Protein AF-E9HXV9-F1 (afdb_monomer_lite)

Foldseek 3Di:
DDPDPCCQQWFDLPCVLVLLLVLVCLQPVCCSPPPQCVVLPPPDDPVSLLSNLVSSLVVLVVCCVVPVVQQPQPDDRDSVCNVGVHDDSNSSNSVSSNSSSVVNRPDPDDDPDDDDDPPPPVVVVVVVVVVVVVVVVVVVVVVVVVVVVVVVVVVVVVVVVVVVVVVVVVVVVVVVVVLVVQLVVLVPDPDDPVVSVVSNPVVDPVVVVVVVVVVVVD

Structure (mmCIF, N/CA/C/O backbone):
data_AF-E9HXV9-F1
#
_entry.id   AF-E9HXV9-F1
#
loop_
_atom_site.group_PDB
_atom_site.id
_atom_site.type_symbol
_atom_site.label_atom_id
_atom_site.label_alt_id
_atom_site.label_comp_id
_atom_site.label_asym_id
_atom_site.label_entity_id
_atom_site.label_seq_id
_atom_site.pdbx_PDB_ins_code
_atom_site.Cartn_x
_atom_site.Cartn_y
_atom_site.Cartn_z
_atom_site.occupancy
_atom_site.B_iso_or_equiv
_atom_site.auth_seq_id
_atom_site.auth_comp_id
_atom_si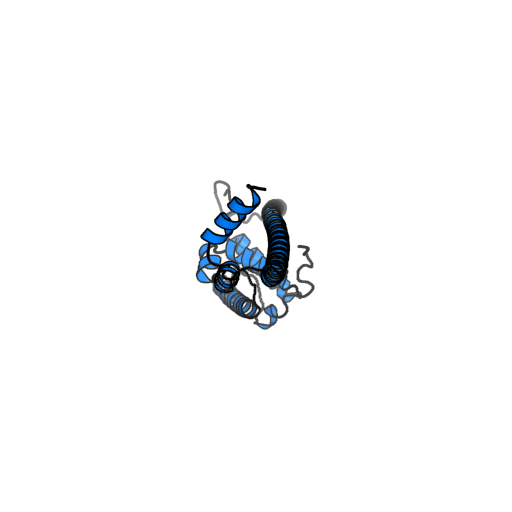te.auth_asym_id
_atom_site.auth_atom_id
_atom_site.pdbx_PDB_model_num
ATOM 1 N N . MET A 1 1 ? 6.952 -12.355 5.576 1.00 61.19 1 MET A N 1
ATOM 2 C CA . MET A 1 1 ? 7.186 -12.332 4.113 1.00 61.19 1 MET A CA 1
ATOM 3 C C . MET A 1 1 ? 8.684 -12.453 3.888 1.00 61.19 1 MET A C 1
ATOM 5 O O . MET A 1 1 ? 9.410 -11.719 4.545 1.00 61.19 1 MET A O 1
ATOM 9 N N . LYS A 1 2 ? 9.148 -13.395 3.061 1.00 74.00 2 LYS A N 1
ATOM 10 C CA . LYS A 1 2 ? 10.576 -13.568 2.743 1.00 74.00 2 LYS A CA 1
ATOM 11 C C . LYS A 1 2 ? 10.851 -12.955 1.369 1.00 74.00 2 LYS A C 1
ATOM 13 O O . LYS A 1 2 ? 10.053 -13.169 0.466 1.00 74.00 2 LYS A O 1
ATOM 18 N N . PHE A 1 3 ? 11.922 -12.171 1.239 1.00 76.31 3 PHE A N 1
ATOM 19 C CA . PHE A 1 3 ? 12.360 -11.579 -0.030 1.00 76.31 3 PHE A CA 1
ATOM 20 C C . PHE A 1 3 ? 13.472 -12.438 -0.622 1.00 76.31 3 PHE A C 1
ATOM 22 O O . PHE A 1 3 ? 14.653 -12.203 -0.374 1.00 76.31 3 PHE A O 1
ATOM 29 N N . ASP A 1 4 ? 13.082 -13.466 -1.361 1.00 79.38 4 ASP A N 1
ATOM 30 C CA . ASP A 1 4 ? 13.990 -14.359 -2.069 1.00 79.38 4 ASP A CA 1
ATOM 31 C C . ASP A 1 4 ? 13.657 -14.387 -3.569 1.00 79.38 4 ASP A C 1
ATOM 33 O O . ASP A 1 4 ? 12.762 -13.688 -4.048 1.00 79.38 4 ASP A O 1
ATOM 37 N N . LYS A 1 5 ? 14.414 -15.176 -4.334 1.00 77.19 5 LYS A N 1
ATOM 38 C CA . LYS A 1 5 ? 14.224 -15.335 -5.784 1.00 77.19 5 LYS A CA 1
ATOM 39 C C . LYS A 1 5 ? 12.844 -15.889 -6.165 1.00 77.19 5 LYS A C 1
ATOM 41 O O . LYS A 1 5 ? 12.440 -15.754 -7.313 1.00 77.19 5 LYS A O 1
ATOM 46 N N . ASP A 1 6 ? 12.127 -16.486 -5.216 1.00 83.81 6 ASP A N 1
ATOM 47 C CA . ASP A 1 6 ? 10.826 -17.111 -5.423 1.00 83.81 6 ASP A CA 1
ATOM 48 C C . ASP A 1 6 ? 9.668 -16.197 -4.959 1.00 83.81 6 ASP A C 1
ATOM 50 O O . ASP A 1 6 ? 8.513 -16.628 -4.944 1.00 83.81 6 ASP A O 1
ATOM 54 N N . LEU A 1 7 ? 9.943 -14.917 -4.647 1.00 86.19 7 LEU A N 1
ATOM 55 C CA . LEU A 1 7 ? 8.981 -13.940 -4.105 1.00 86.19 7 LEU A CA 1
ATOM 56 C C . LEU A 1 7 ? 7.662 -13.850 -4.891 1.00 86.19 7 LEU A C 1
ATOM 58 O O . LEU A 1 7 ? 6.602 -13.670 -4.287 1.00 86.19 7 LEU A O 1
ATOM 62 N N . PHE A 1 8 ? 7.743 -13.975 -6.219 1.00 92.12 8 PHE A N 1
ATOM 63 C CA . PHE A 1 8 ? 6.608 -13.940 -7.146 1.00 92.12 8 PHE A CA 1
ATOM 64 C C . PHE A 1 8 ? 6.383 -15.271 -7.874 1.00 92.12 8 PHE A C 1
ATOM 66 O O . PHE A 1 8 ? 5.616 -15.318 -8.831 1.00 92.12 8 PHE A O 1
ATOM 73 N N . LYS A 1 9 ? 7.005 -16.373 -7.433 1.00 88.31 9 LYS A N 1
ATOM 74 C CA . LYS A 1 9 ? 6.737 -17.710 -7.994 1.00 88.31 9 LYS A CA 1
ATOM 75 C C . LYS A 1 9 ? 5.276 -18.119 -7.793 1.00 88.31 9 LYS A C 1
ATOM 77 O O . LYS A 1 9 ? 4.681 -18.756 -8.656 1.00 88.31 9 LYS A O 1
ATOM 82 N N . VAL A 1 10 ? 4.700 -17.705 -6.667 1.00 88.44 10 VAL A N 1
ATOM 83 C CA . VAL A 1 10 ? 3.270 -17.789 -6.357 1.00 88.44 10 VAL A CA 1
ATOM 84 C C . VAL A 1 10 ? 2.681 -16.380 -6.226 1.00 88.44 10 VAL A C 1
ATOM 86 O O . VAL A 1 10 ? 3.427 -15.449 -5.908 1.00 88.44 10 VAL A O 1
ATOM 89 N N . PRO A 1 11 ? 1.367 -16.194 -6.450 1.00 91.69 11 PRO A N 1
ATOM 90 C CA . PRO A 1 11 ? 0.724 -14.895 -6.291 1.00 91.69 11 PRO A CA 1
ATOM 91 C C . PRO A 1 11 ? 0.952 -14.297 -4.900 1.00 91.69 11 PRO A C 1
ATOM 93 O O . PRO A 1 11 ? 0.616 -14.907 -3.885 1.00 91.69 11 PRO A O 1
ATOM 96 N N . ASN A 1 12 ? 1.512 -13.088 -4.853 1.00 92.88 12 ASN A N 1
ATOM 97 C CA . ASN A 1 12 ? 1.875 -12.421 -3.607 1.00 92.88 12 ASN A CA 1
ATOM 98 C C . ASN A 1 12 ? 1.474 -10.942 -3.627 1.00 92.88 12 ASN A C 1
ATOM 100 O O . ASN A 1 12 ? 2.271 -10.045 -3.915 1.00 92.88 12 ASN A O 1
ATOM 104 N N . GLN A 1 13 ? 0.209 -10.691 -3.280 1.00 92.19 13 GLN A N 1
ATOM 105 C CA . GLN A 1 13 ? -0.394 -9.356 -3.308 1.00 92.19 13 GLN A CA 1
ATOM 106 C C . GLN A 1 13 ? 0.336 -8.363 -2.402 1.00 92.19 13 GLN A C 1
ATOM 108 O O . GLN A 1 13 ? 0.574 -7.216 -2.782 1.00 92.19 13 GLN A O 1
ATOM 113 N N . ARG A 1 14 ? 0.730 -8.808 -1.203 1.00 90.50 14 ARG A N 1
ATOM 114 C CA . ARG A 1 14 ? 1.385 -7.941 -0.223 1.00 90.50 14 ARG A CA 1
ATOM 115 C C . ARG A 1 14 ? 2.781 -7.531 -0.681 1.00 90.50 14 ARG A C 1
ATOM 117 O O . ARG A 1 14 ? 3.132 -6.359 -0.552 1.00 90.50 14 ARG A O 1
ATOM 124 N N . ALA A 1 15 ? 3.554 -8.469 -1.234 1.00 90.94 15 ALA A N 1
ATOM 125 C CA . ALA A 1 15 ? 4.863 -8.163 -1.802 1.00 90.94 15 ALA A CA 1
ATOM 126 C C . ALA A 1 15 ? 4.743 -7.190 -2.969 1.00 90.94 15 ALA A C 1
ATOM 128 O O . ALA A 1 15 ? 5.451 -6.190 -2.991 1.00 90.94 15 ALA A O 1
ATOM 129 N N . PHE A 1 16 ? 3.810 -7.441 -3.889 1.00 94.12 16 PHE A N 1
ATOM 130 C CA . PHE A 1 16 ? 3.546 -6.549 -5.013 1.00 94.12 16 PHE A CA 1
ATOM 131 C C . PHE A 1 16 ? 3.294 -5.109 -4.552 1.00 94.12 16 PHE A C 1
ATOM 133 O O . PHE A 1 16 ? 4.003 -4.201 -4.982 1.00 94.12 16 PHE A O 1
ATOM 140 N N . GLN A 1 17 ? 2.343 -4.903 -3.637 1.00 94.31 17 GLN A N 1
ATOM 141 C CA . GLN A 1 17 ? 1.985 -3.570 -3.144 1.00 94.31 17 GLN A CA 1
ATOM 142 C C . GLN A 1 17 ? 3.187 -2.837 -2.537 1.00 94.31 17 GLN A C 1
ATOM 144 O O . GLN A 1 17 ? 3.445 -1.681 -2.867 1.00 94.31 17 GLN A O 1
ATOM 149 N N . LEU A 1 18 ? 3.937 -3.516 -1.663 1.00 93.31 18 LEU A N 1
ATOM 150 C CA . LEU A 1 18 ? 5.082 -2.929 -0.967 1.00 93.31 18 LEU A CA 1
ATOM 151 C C . LEU A 1 18 ? 6.237 -2.615 -1.920 1.00 93.31 18 LEU A C 1
ATOM 153 O O . LEU A 1 18 ? 6.793 -1.518 -1.863 1.00 93.31 18 LEU A O 1
ATOM 157 N N . VAL A 1 19 ? 6.595 -3.567 -2.786 1.00 93.31 19 VAL A N 1
ATOM 158 C CA . VAL A 1 19 ? 7.734 -3.438 -3.702 1.00 93.31 19 VAL A CA 1
ATOM 159 C C . VAL A 1 19 ? 7.456 -2.359 -4.740 1.00 93.31 19 VAL A C 1
ATOM 161 O O . VAL A 1 19 ? 8.301 -1.495 -4.946 1.00 93.31 19 VAL A O 1
ATOM 164 N N . VAL A 1 20 ? 6.271 -2.349 -5.352 1.00 94.81 20 VAL A N 1
ATOM 165 C CA . VAL A 1 20 ? 5.936 -1.353 -6.376 1.00 94.81 20 VAL A CA 1
ATOM 166 C C . VAL A 1 20 ? 5.881 0.056 -5.797 1.00 94.81 20 VAL A C 1
ATOM 168 O O . VAL A 1 20 ? 6.499 0.960 -6.355 1.00 94.81 20 VAL A O 1
ATOM 171 N N . HIS A 1 21 ? 5.210 0.250 -4.657 1.00 94.88 21 HIS A N 1
ATOM 172 C CA . HIS A 1 21 ? 5.184 1.557 -4.000 1.00 94.88 21 HIS A CA 1
ATOM 173 C C . HIS A 1 21 ? 6.604 2.032 -3.648 1.00 94.88 21 HIS A C 1
ATOM 175 O O . HIS A 1 21 ? 6.947 3.198 -3.852 1.00 94.88 21 HIS A O 1
ATOM 181 N N . PHE A 1 22 ? 7.453 1.134 -3.136 1.00 93.62 22 PHE A N 1
ATOM 182 C CA . PHE A 1 22 ? 8.849 1.449 -2.839 1.00 93.62 22 PHE A CA 1
ATOM 183 C C . PHE A 1 22 ? 9.624 1.875 -4.092 1.00 93.62 22 PHE A C 1
ATOM 185 O O . PHE A 1 22 ? 10.247 2.936 -4.076 1.00 93.62 22 PHE A O 1
ATOM 192 N N . LEU A 1 23 ? 9.560 1.086 -5.167 1.00 93.44 23 LEU A N 1
ATOM 193 C CA . LEU A 1 23 ? 10.284 1.350 -6.412 1.00 93.44 23 LEU A CA 1
ATOM 194 C C . LEU A 1 23 ? 9.864 2.685 -7.032 1.00 93.44 23 LEU A C 1
ATOM 196 O O . LEU A 1 23 ? 10.720 3.507 -7.342 1.00 93.44 23 LEU A O 1
ATOM 200 N N . PHE A 1 24 ? 8.564 2.963 -7.110 1.00 94.31 24 PHE A N 1
ATOM 201 C CA . PHE A 1 24 ? 8.078 4.241 -7.624 1.00 94.31 24 PHE A CA 1
ATOM 202 C C . PHE A 1 24 ? 8.438 5.435 -6.741 1.00 94.31 24 PHE A C 1
ATOM 204 O O . PHE A 1 24 ? 8.742 6.507 -7.253 1.00 94.31 24 PHE A O 1
ATOM 211 N N . THR A 1 25 ? 8.492 5.253 -5.421 1.00 91.88 25 THR A N 1
ATOM 212 C CA . THR A 1 25 ? 8.972 6.305 -4.511 1.00 91.88 25 THR A CA 1
ATOM 213 C C . THR A 1 25 ? 10.457 6.611 -4.713 1.00 91.88 25 THR A C 1
ATOM 215 O O . THR A 1 25 ? 10.883 7.738 -4.475 1.00 91.88 25 THR A O 1
ATOM 218 N N . LYS A 1 26 ? 11.258 5.626 -5.135 1.00 90.00 26 LYS A N 1
ATOM 219 C CA . LYS A 1 26 ? 12.669 5.840 -5.480 1.00 90.00 26 LYS A CA 1
ATOM 220 C C . LYS A 1 26 ? 12.847 6.421 -6.886 1.00 90.00 26 LYS A C 1
ATOM 222 O O . LYS A 1 26 ? 13.815 7.141 -7.091 1.00 90.00 26 LYS A O 1
ATOM 227 N N . LEU A 1 27 ? 11.928 6.134 -7.810 1.00 90.00 27 LEU A N 1
ATOM 228 C CA . LEU A 1 27 ? 11.923 6.706 -9.159 1.00 90.00 27 LEU A CA 1
ATOM 229 C C . LEU A 1 27 ? 11.569 8.198 -9.140 1.00 90.00 27 LEU A C 1
ATOM 231 O O . LEU A 1 27 ? 12.296 9.010 -9.695 1.00 90.00 27 LEU A O 1
ATOM 235 N N . ASP A 1 28 ? 10.468 8.548 -8.475 1.00 90.44 28 ASP A N 1
ATOM 236 C CA . ASP A 1 28 ? 9.995 9.924 -8.329 1.00 90.44 28 ASP A CA 1
ATOM 237 C C . ASP A 1 28 ? 9.201 10.053 -7.019 1.00 90.44 28 ASP A C 1
ATOM 239 O O . ASP A 1 28 ? 8.001 9.776 -6.938 1.00 90.44 28 ASP A O 1
ATOM 243 N N . GLY A 1 29 ? 9.908 10.421 -5.949 1.00 88.81 29 GLY A N 1
ATOM 244 C CA . GLY A 1 29 ? 9.356 10.508 -4.597 1.00 88.81 29 GLY A CA 1
ATOM 245 C C . GLY A 1 29 ? 8.181 11.485 -4.453 1.00 88.81 29 GLY A C 1
ATOM 246 O O . GLY A 1 29 ? 7.170 11.087 -3.863 1.00 88.81 29 GLY A O 1
ATOM 247 N N . PRO A 1 30 ? 8.288 12.737 -4.944 1.00 90.44 30 PRO A N 1
ATOM 248 C CA . PRO A 1 30 ? 7.182 13.695 -4.952 1.00 90.44 30 PRO A CA 1
ATOM 249 C C . PRO A 1 30 ? 5.974 13.190 -5.745 1.00 90.44 30 PRO A C 1
ATOM 251 O O . PRO A 1 30 ? 4.872 13.110 -5.205 1.00 90.44 30 PRO A O 1
ATOM 254 N N . ARG A 1 31 ? 6.166 12.740 -6.992 1.00 92.06 31 ARG A N 1
ATOM 255 C CA . ARG A 1 31 ? 5.052 12.255 -7.821 1.00 92.06 31 ARG A CA 1
ATOM 256 C C . ARG A 1 31 ? 4.383 11.022 -7.220 1.00 92.06 31 ARG A C 1
ATOM 258 O O . ARG A 1 31 ? 3.155 10.935 -7.203 1.00 92.06 31 ARG A O 1
ATOM 265 N N . SER A 1 32 ? 5.176 10.088 -6.697 1.00 92.50 32 SER A N 1
ATOM 266 C CA . SER A 1 32 ? 4.691 8.870 -6.044 1.00 92.50 32 SER A CA 1
ATOM 267 C C . SER A 1 32 ? 3.781 9.195 -4.859 1.00 92.50 32 SER A C 1
ATOM 269 O O . SER A 1 32 ? 2.648 8.715 -4.809 1.00 92.50 32 SER A O 1
ATOM 271 N N . ARG A 1 33 ? 4.247 10.033 -3.923 1.00 88.31 33 ARG A N 1
ATOM 272 C CA . ARG A 1 33 ? 3.537 10.300 -2.662 1.00 88.31 33 ARG A CA 1
ATOM 273 C C . ARG A 1 33 ? 2.396 11.299 -2.812 1.00 88.31 33 ARG A C 1
ATOM 275 O O . ARG A 1 33 ? 1.325 11.067 -2.259 1.00 88.31 33 ARG A O 1
ATOM 282 N N . ASP A 1 34 ? 2.607 12.366 -3.574 1.00 88.50 34 ASP A N 1
ATOM 283 C CA . ASP A 1 34 ? 1.722 13.533 -3.538 1.00 88.50 34 ASP A CA 1
ATOM 284 C C . ASP A 1 34 ? 0.675 13.514 -4.658 1.00 88.50 34 ASP A C 1
ATOM 286 O O . ASP A 1 34 ? -0.385 14.126 -4.527 1.00 88.50 34 ASP A O 1
ATOM 290 N N . ILE A 1 35 ? 0.939 12.782 -5.747 1.00 90.50 35 ILE A N 1
ATOM 291 C CA . ILE A 1 35 ? 0.087 12.782 -6.944 1.00 90.50 35 ILE A CA 1
ATOM 292 C C . ILE A 1 35 ? -0.522 11.401 -7.175 1.00 90.50 35 ILE A C 1
ATOM 294 O O . ILE A 1 35 ? -1.743 11.242 -7.201 1.00 90.50 35 ILE A O 1
ATOM 298 N N . ILE A 1 36 ? 0.315 10.376 -7.343 1.00 93.56 36 ILE A N 1
ATOM 299 C CA . ILE A 1 36 ? -0.161 9.061 -7.768 1.00 93.56 36 ILE A CA 1
ATOM 300 C C . ILE A 1 36 ? -0.778 8.314 -6.586 1.00 93.56 36 ILE A C 1
ATOM 302 O O . ILE A 1 36 ? -1.960 7.969 -6.627 1.00 93.56 36 ILE A O 1
ATOM 306 N N . PHE A 1 37 ? -0.036 8.080 -5.505 1.00 94.44 37 PHE A N 1
ATOM 307 C CA . PHE A 1 37 ? -0.498 7.204 -4.425 1.00 94.44 37 PHE A CA 1
ATOM 308 C C . PHE A 1 37 ? -1.181 7.908 -3.251 1.00 94.44 37 PHE A C 1
ATOM 310 O O . PHE A 1 37 ? -1.633 7.217 -2.341 1.00 94.44 37 PHE A O 1
ATOM 317 N N . ARG A 1 38 ? -1.349 9.234 -3.313 1.00 92.31 38 ARG A N 1
ATOM 318 C CA . ARG A 1 38 ? -1.926 10.071 -2.247 1.00 92.31 38 ARG A CA 1
ATOM 319 C C . ARG A 1 38 ? -3.170 9.476 -1.574 1.00 92.31 38 ARG A C 1
ATOM 321 O O . ARG A 1 38 ? -3.207 9.365 -0.357 1.00 92.31 38 ARG A O 1
ATOM 328 N N . ASP A 1 39 ? -4.162 9.062 -2.365 1.00 92.19 39 ASP A N 1
ATOM 329 C CA . ASP A 1 39 ? -5.469 8.617 -1.840 1.00 92.19 39 ASP A CA 1
ATOM 330 C C . ASP A 1 39 ? -5.602 7.092 -1.700 1.00 92.19 39 ASP A C 1
ATOM 332 O O . ASP A 1 39 ? -6.650 6.575 -1.314 1.00 92.19 39 ASP A O 1
ATOM 336 N N . VAL A 1 40 ? -4.565 6.349 -2.088 1.00 93.75 40 VAL A N 1
ATOM 337 C CA . VAL A 1 40 ? -4.596 4.877 -2.148 1.00 93.75 40 VAL A CA 1
ATOM 338 C C . VAL A 1 40 ? -3.535 4.229 -1.266 1.00 93.75 40 VAL A C 1
ATOM 340 O O . VAL A 1 40 ? -3.513 3.006 -1.151 1.00 93.75 40 VAL A O 1
ATOM 343 N N . TRP A 1 41 ? -2.653 5.022 -0.654 1.00 90.94 41 TRP A N 1
ATOM 344 C CA . TRP A 1 41 ? -1.584 4.542 0.207 1.00 90.94 41 TRP A CA 1
ATOM 345 C C . TRP A 1 41 ? -1.626 5.212 1.589 1.00 90.94 41 TRP A C 1
ATOM 347 O O . TRP A 1 41 ? -1.625 6.438 1.659 1.00 90.94 41 TRP A O 1
ATOM 357 N N . PRO A 1 42 ? -1.586 4.444 2.696 1.00 92.25 42 PRO A N 1
ATOM 358 C CA . PRO A 1 42 ? -1.532 2.981 2.766 1.00 92.25 42 PRO A CA 1
ATOM 359 C C . PRO A 1 42 ? -2.860 2.319 2.362 1.00 92.25 42 PRO A C 1
ATOM 361 O O . PRO A 1 42 ? -3.934 2.858 2.603 1.00 92.25 42 PRO A O 1
ATOM 364 N N . ILE A 1 43 ? -2.783 1.127 1.763 1.00 91.75 43 ILE A N 1
ATOM 365 C CA . ILE A 1 43 ? -3.968 0.363 1.343 1.00 91.75 43 ILE A CA 1
ATOM 366 C C . ILE A 1 43 ? -4.612 -0.276 2.577 1.00 91.75 43 ILE A C 1
ATOM 368 O O . ILE A 1 43 ? -4.003 -1.145 3.208 1.00 91.75 43 ILE A O 1
ATOM 372 N N . ILE A 1 44 ? -5.838 0.138 2.893 1.00 90.19 44 ILE A N 1
ATOM 373 C CA . ILE A 1 44 ? -6.640 -0.384 4.011 1.00 90.19 44 ILE A CA 1
ATOM 374 C C . ILE A 1 44 ? -7.886 -1.100 3.475 1.00 90.19 44 ILE A C 1
ATOM 376 O O . ILE A 1 44 ? -8.261 -2.163 3.967 1.00 90.19 44 ILE A O 1
ATOM 380 N N . GLU A 1 45 ? -8.500 -0.554 2.424 1.00 91.50 45 GLU A N 1
ATOM 381 C CA . GLU A 1 45 ? -9.755 -1.057 1.864 1.00 91.50 45 GLU A CA 1
ATOM 382 C C . GLU A 1 45 ? -9.587 -1.719 0.491 1.00 91.50 45 GLU A C 1
ATOM 384 O O . GLU A 1 45 ? -8.739 -1.344 -0.322 1.00 91.50 45 GLU A O 1
ATOM 389 N N . ARG A 1 46 ? -10.494 -2.649 0.158 1.00 89.38 46 ARG A N 1
ATOM 390 C CA . ARG A 1 46 ? -10.521 -3.310 -1.163 1.00 89.38 46 ARG A CA 1
ATOM 391 C C . ARG A 1 46 ? -10.721 -2.336 -2.328 1.00 89.38 46 ARG A C 1
ATOM 393 O O . ARG A 1 46 ? -10.205 -2.576 -3.419 1.00 89.38 46 ARG A O 1
ATOM 400 N N . LYS A 1 47 ? -11.457 -1.239 -2.118 1.00 91.69 47 LYS A N 1
ATOM 401 C CA . LYS A 1 47 ? -11.658 -0.204 -3.144 1.00 91.69 47 LYS A CA 1
ATOM 402 C C . LYS A 1 47 ? -10.351 0.537 -3.443 1.00 91.69 47 LYS A C 1
ATOM 404 O O . LYS A 1 47 ? -9.998 0.692 -4.610 1.00 91.69 47 LYS A O 1
ATOM 409 N N . GLN A 1 48 ? -9.606 0.913 -2.401 1.00 93.12 48 GLN A N 1
ATOM 410 C CA . GLN A 1 48 ? -8.272 1.509 -2.538 1.00 93.12 48 GLN A CA 1
ATOM 411 C C . GLN A 1 48 ? -7.311 0.557 -3.248 1.00 93.12 48 GLN A C 1
ATOM 413 O O . GLN A 1 48 ? -6.532 0.987 -4.088 1.00 93.12 48 GLN A O 1
ATOM 418 N N . GLU A 1 49 ? -7.398 -0.744 -2.966 1.00 93.62 49 GLU A N 1
ATOM 419 C CA . GLU A 1 49 ? -6.570 -1.752 -3.623 1.00 93.62 49 GLU A CA 1
ATOM 420 C C . GLU A 1 49 ? -6.814 -1.824 -5.141 1.00 93.62 49 GLU A C 1
ATOM 422 O O . GLU A 1 49 ? -5.867 -1.925 -5.925 1.00 93.62 49 GLU A O 1
ATOM 427 N N . ALA A 1 50 ? -8.076 -1.753 -5.576 1.00 94.19 50 ALA A N 1
ATOM 428 C CA . ALA A 1 50 ? -8.419 -1.735 -6.995 1.00 94.19 50 ALA A CA 1
ATOM 429 C C . ALA A 1 50 ? -7.883 -0.479 -7.700 1.00 94.19 50 ALA A C 1
ATOM 431 O O . ALA A 1 50 ? -7.268 -0.587 -8.765 1.00 94.19 50 ALA A O 1
ATOM 432 N N . GLU A 1 51 ? -8.048 0.690 -7.078 1.00 95.69 51 GLU A N 1
ATOM 433 C CA . GLU A 1 51 ? -7.505 1.950 -7.591 1.00 95.69 51 GLU A CA 1
ATOM 434 C C . GLU A 1 51 ? -5.972 1.954 -7.600 1.00 95.69 51 GLU A C 1
ATOM 436 O O . GLU A 1 51 ? -5.363 2.367 -8.586 1.00 95.69 51 GLU A O 1
ATOM 441 N N . PHE A 1 52 ? -5.328 1.410 -6.566 1.00 96.38 52 PHE A N 1
ATOM 442 C CA . PHE A 1 52 ? -3.876 1.251 -6.516 1.00 96.38 52 PHE A CA 1
ATOM 443 C C . PHE A 1 52 ? -3.366 0.449 -7.718 1.00 96.38 52 PHE A C 1
ATOM 445 O O . PHE A 1 52 ? -2.474 0.911 -8.428 1.00 96.38 52 PHE A O 1
ATOM 452 N N . ARG A 1 53 ? -3.971 -0.712 -8.013 1.00 95.94 53 ARG A N 1
ATOM 453 C CA . ARG A 1 53 ? -3.599 -1.531 -9.183 1.00 95.94 53 ARG A CA 1
ATOM 454 C C . ARG A 1 53 ? -3.748 -0.767 -10.496 1.00 95.94 53 ARG A C 1
ATOM 456 O O . ARG A 1 53 ? -2.878 -0.862 -11.360 1.00 95.94 53 ARG A O 1
ATOM 463 N N . LYS A 1 54 ? -4.834 -0.005 -10.649 1.00 95.94 54 LYS A N 1
ATOM 464 C CA . LYS A 1 54 ? -5.080 0.815 -11.840 1.00 95.94 54 LYS A CA 1
ATOM 465 C C . LYS A 1 54 ? -3.999 1.882 -12.009 1.00 95.94 54 LYS A C 1
ATOM 467 O O . LYS A 1 54 ? -3.422 1.986 -13.089 1.00 95.94 54 LYS A O 1
ATOM 472 N N . LYS A 1 55 ? -3.694 2.628 -10.944 1.00 96.44 55 LYS A N 1
ATOM 473 C CA . LYS A 1 55 ? -2.663 3.674 -10.948 1.00 96.44 55 LYS A CA 1
ATOM 474 C C . LYS A 1 55 ? -1.272 3.108 -11.238 1.00 96.44 55 LYS A C 1
ATOM 476 O O . LYS A 1 55 ? -0.566 3.646 -12.084 1.00 96.44 55 LYS A O 1
ATOM 481 N N . VAL A 1 56 ? -0.920 1.982 -10.614 1.00 96.56 56 VAL A N 1
ATOM 482 C CA . VAL A 1 56 ? 0.326 1.250 -10.894 1.00 96.56 56 VAL A CA 1
ATOM 483 C C . VAL A 1 56 ? 0.420 0.860 -12.363 1.00 96.56 56 VAL A C 1
ATOM 485 O O . VAL A 1 56 ? 1.436 1.125 -12.996 1.00 96.56 56 VAL A O 1
ATOM 488 N N . ARG A 1 57 ? -0.634 0.253 -12.924 1.00 95.88 57 ARG A N 1
ATOM 489 C CA . ARG A 1 57 ? -0.642 -0.145 -14.333 1.00 95.88 57 ARG A CA 1
ATOM 490 C C . ARG A 1 57 ? -0.408 1.051 -15.252 1.00 95.88 57 ARG A C 1
ATOM 492 O O . ARG A 1 57 ? 0.400 0.943 -16.164 1.00 95.88 57 ARG A O 1
ATOM 499 N N . LEU A 1 58 ? -1.139 2.145 -15.043 1.00 96.25 58 LEU A N 1
ATOM 500 C CA . LEU A 1 58 ? -1.032 3.337 -15.887 1.00 96.25 58 LEU A CA 1
ATOM 501 C C . LEU A 1 58 ? 0.389 3.898 -15.868 1.00 96.25 58 LEU A C 1
ATOM 503 O O . LEU A 1 58 ? 0.948 4.154 -16.927 1.00 96.25 58 LEU A O 1
ATOM 507 N N . TRP A 1 59 ? 0.992 4.001 -14.684 1.00 96.00 59 TRP A N 1
ATOM 508 C CA . TRP A 1 59 ? 2.356 4.502 -14.570 1.00 96.00 59 TRP A CA 1
ATOM 509 C C . TRP A 1 59 ? 3.384 3.540 -15.183 1.00 96.00 59 TRP A C 1
ATOM 511 O O . TRP A 1 59 ? 4.322 3.974 -15.837 1.00 96.00 59 TRP A O 1
ATOM 521 N N . LEU A 1 60 ? 3.196 2.225 -15.047 1.00 95.12 60 LEU A N 1
ATOM 522 C CA . LEU A 1 60 ? 4.068 1.250 -15.707 1.00 95.12 60 LEU A CA 1
ATOM 523 C C . LEU A 1 60 ? 4.001 1.328 -17.235 1.00 95.12 60 LEU A C 1
ATOM 525 O O . LEU A 1 60 ? 5.036 1.220 -17.884 1.00 95.12 60 LEU A O 1
ATOM 529 N N . VAL A 1 61 ? 2.806 1.516 -17.801 1.00 94.69 61 VAL A N 1
ATOM 530 C CA . VAL A 1 61 ? 2.635 1.709 -19.250 1.00 94.69 61 VAL A CA 1
ATOM 531 C C . VAL A 1 61 ? 3.320 2.999 -19.695 1.00 94.69 61 VAL A C 1
ATOM 533 O O . VAL A 1 61 ? 4.070 2.974 -20.660 1.00 94.69 61 VAL A O 1
ATOM 536 N N . GLU A 1 62 ? 3.150 4.092 -18.949 1.00 94.44 62 GLU A N 1
ATOM 537 C CA . GLU A 1 62 ? 3.841 5.357 -19.225 1.00 94.44 62 GLU A CA 1
ATOM 538 C C . GLU A 1 62 ? 5.369 5.194 -19.208 1.00 94.44 62 GLU A C 1
ATOM 540 O O . GLU A 1 62 ? 6.047 5.681 -20.110 1.00 94.44 62 GLU A O 1
ATOM 545 N N . VAL A 1 63 ? 5.923 4.474 -18.224 1.00 92.44 63 VAL A N 1
ATOM 546 C CA . VAL A 1 63 ? 7.366 4.180 -18.157 1.00 92.44 63 VAL A CA 1
ATOM 547 C C . VAL A 1 63 ? 7.809 3.330 -19.350 1.00 92.44 63 VAL A C 1
ATOM 549 O O . VAL A 1 63 ? 8.821 3.643 -19.974 1.00 92.44 63 VAL A O 1
ATOM 552 N N . GLN A 1 64 ? 7.044 2.293 -19.704 1.00 92.00 64 GLN A N 1
ATOM 553 C CA . GLN A 1 64 ? 7.331 1.442 -20.862 1.00 92.00 64 GLN A CA 1
ATOM 554 C C . GLN A 1 64 ? 7.288 2.231 -22.180 1.00 92.00 64 GLN A C 1
ATOM 556 O O . GLN A 1 64 ? 8.065 1.950 -23.085 1.00 92.00 64 GLN A O 1
ATOM 561 N N . GLU A 1 65 ? 6.401 3.218 -22.305 1.00 91.25 65 GLU A N 1
ATOM 562 C CA . GLU A 1 65 ? 6.284 4.060 -23.500 1.00 91.25 65 GLU A CA 1
ATOM 563 C C . GLU A 1 65 ? 7.376 5.130 -23.582 1.00 91.25 65 GLU A C 1
ATOM 565 O O . GLU A 1 65 ? 7.892 5.383 -24.672 1.00 91.25 65 GLU A O 1
ATOM 570 N N . THR A 1 66 ? 7.734 5.730 -22.445 1.00 90.00 66 THR A N 1
ATOM 571 C CA . THR A 1 66 ? 8.670 6.863 -22.365 1.00 90.00 66 THR A CA 1
ATOM 572 C C . THR A 1 66 ? 10.130 6.418 -22.437 1.00 90.00 66 THR A C 1
ATOM 574 O O . THR A 1 66 ? 10.942 7.081 -23.073 1.00 90.00 66 THR A O 1
ATOM 577 N N . ASP A 1 67 ? 10.474 5.288 -21.815 1.00 86.38 67 ASP A N 1
ATOM 578 C CA . ASP A 1 67 ? 11.855 4.823 -21.643 1.00 86.38 67 ASP A CA 1
ATOM 579 C C . ASP A 1 67 ? 12.059 3.414 -22.239 1.00 86.38 67 ASP A C 1
ATOM 581 O O . ASP A 1 67 ? 12.607 2.522 -21.586 1.00 86.38 67 ASP A O 1
ATOM 585 N N . LYS A 1 68 ? 11.630 3.196 -23.491 1.00 79.19 68 LYS A N 1
ATOM 586 C CA . LYS A 1 68 ? 11.665 1.877 -24.167 1.00 79.19 68 LYS A CA 1
ATOM 587 C C . LYS A 1 68 ? 13.034 1.193 -24.142 1.00 79.19 68 LYS A C 1
ATOM 589 O O . LYS A 1 68 ? 13.105 -0.016 -23.947 1.00 79.19 68 LYS A O 1
ATOM 594 N N . ASP A 1 69 ? 14.110 1.960 -24.291 1.00 74.88 69 ASP A N 1
ATOM 595 C CA . ASP A 1 69 ? 15.472 1.413 -24.344 1.00 74.88 69 ASP A CA 1
ATOM 596 C C . ASP A 1 69 ? 15.981 0.953 -22.965 1.00 74.88 69 ASP A C 1
ATOM 598 O O . ASP A 1 69 ? 16.805 0.042 -22.861 1.00 74.88 69 ASP A O 1
ATOM 602 N N . ALA A 1 70 ? 15.481 1.569 -21.886 1.00 79.69 70 ALA A N 1
ATOM 603 C CA . ALA A 1 70 ? 15.897 1.278 -20.514 1.00 79.69 70 ALA A CA 1
ATOM 604 C C . ALA A 1 70 ? 14.934 0.326 -19.787 1.00 79.69 70 ALA A C 1
ATOM 606 O O . ALA A 1 70 ? 15.350 -0.417 -18.896 1.00 79.69 70 ALA A O 1
ATOM 607 N N . PHE A 1 71 ? 13.645 0.350 -20.130 1.00 88.88 71 PHE A N 1
ATOM 608 C CA . PHE A 1 71 ? 12.618 -0.514 -19.557 1.00 88.88 71 PHE A CA 1
ATOM 609 C C . PHE A 1 71 ? 12.451 -1.783 -20.405 1.00 88.88 71 PHE A C 1
ATOM 611 O O . PHE A 1 71 ? 11.576 -1.890 -21.261 1.00 88.88 71 PHE A O 1
ATOM 618 N N . GLN A 1 72 ? 13.316 -2.763 -20.149 1.00 85.69 72 GLN A N 1
ATOM 619 C CA . GLN A 1 72 ? 13.399 -4.009 -20.918 1.00 85.69 72 GLN A CA 1
ATOM 620 C C . GLN A 1 72 ? 12.318 -5.014 -20.493 1.00 85.69 72 GLN A C 1
ATOM 622 O O . GLN A 1 72 ? 12.576 -5.962 -19.749 1.00 85.69 72 GLN A O 1
ATOM 627 N N . PHE A 1 73 ? 11.084 -4.785 -20.942 1.00 90.44 73 PHE A N 1
ATOM 628 C CA . PHE A 1 73 ? 9.973 -5.723 -20.796 1.00 90.44 73 PHE A CA 1
ATOM 629 C C . PHE A 1 73 ? 9.204 -5.851 -22.115 1.00 90.44 73 PHE A C 1
ATOM 631 O O . PHE A 1 73 ? 8.492 -4.934 -22.520 1.00 90.44 73 PHE A O 1
ATOM 638 N N . ASP A 1 74 ? 9.299 -7.024 -22.743 1.00 81.31 74 ASP A N 1
ATOM 639 C CA . ASP A 1 74 ? 8.721 -7.300 -24.071 1.00 81.31 74 ASP A CA 1
ATOM 640 C C . ASP A 1 74 ? 7.227 -7.680 -24.029 1.00 81.31 74 ASP A C 1
ATOM 642 O O . ASP A 1 74 ? 6.604 -7.981 -25.048 1.00 81.31 74 ASP A O 1
ATOM 646 N N . GLY A 1 75 ? 6.627 -7.713 -22.836 1.00 85.00 75 GLY A N 1
ATOM 647 C CA . GLY A 1 75 ? 5.227 -8.071 -22.638 1.00 85.00 75 GLY A CA 1
ATOM 648 C C . GLY A 1 75 ? 4.277 -6.871 -22.653 1.00 85.00 75 GLY A C 1
ATOM 649 O O . GLY A 1 75 ? 4.646 -5.739 -22.346 1.00 85.00 75 GLY A O 1
ATOM 650 N N . HIS A 1 76 ? 2.997 -7.140 -22.921 1.00 89.69 76 HIS A N 1
ATOM 651 C CA . HIS A 1 76 ? 1.938 -6.151 -22.725 1.00 89.69 76 HIS A CA 1
ATOM 652 C C . HIS A 1 76 ? 1.469 -6.128 -21.264 1.00 89.69 76 HIS A C 1
ATOM 654 O O . HIS A 1 76 ? 1.096 -7.162 -20.696 1.00 89.69 76 HIS A O 1
ATOM 660 N N . ILE A 1 77 ? 1.436 -4.938 -20.661 1.00 93.69 77 ILE A N 1
ATOM 661 C CA . ILE A 1 77 ? 1.061 -4.749 -19.256 1.00 93.69 77 ILE A CA 1
ATOM 662 C C . ILE A 1 77 ? -0.469 -4.779 -19.113 1.00 93.69 77 ILE A C 1
ATOM 664 O O . ILE A 1 77 ? -1.189 -3.784 -19.273 1.00 93.69 77 ILE A O 1
ATOM 668 N N . ASN A 1 78 ? -0.988 -5.967 -18.799 1.00 91.00 78 ASN A N 1
ATOM 669 C CA . ASN A 1 78 ? -2.421 -6.231 -18.692 1.00 91.00 78 ASN A CA 1
ATOM 670 C C . ASN A 1 78 ? -2.958 -6.061 -17.261 1.00 91.00 78 ASN A C 1
ATOM 672 O O . ASN A 1 78 ? -2.281 -6.445 -16.308 1.00 91.00 78 ASN A O 1
ATOM 676 N N . PRO A 1 79 ? -4.208 -5.582 -17.081 1.00 91.50 79 PRO A N 1
ATOM 677 C CA . PRO A 1 79 ? -4.836 -5.490 -15.759 1.00 91.50 79 PRO A CA 1
ATOM 678 C C . PRO A 1 79 ? -4.882 -6.825 -15.001 1.00 91.50 79 PRO A C 1
ATOM 680 O O . PRO A 1 79 ? -4.746 -6.847 -13.779 1.00 91.50 79 PRO A O 1
ATOM 683 N N . SER A 1 80 ? -5.032 -7.942 -15.722 1.00 91.94 80 SER A N 1
ATOM 684 C CA . SER A 1 80 ? -5.108 -9.289 -15.145 1.00 91.94 80 SER A CA 1
ATOM 685 C C . SER A 1 80 ? -3.845 -9.700 -14.387 1.00 91.94 80 SER A C 1
ATOM 687 O O . SER A 1 80 ? -3.947 -10.416 -13.394 1.00 91.94 80 SER A O 1
ATOM 689 N N . MET A 1 81 ? -2.672 -9.191 -14.783 1.00 91.56 81 MET A N 1
ATOM 690 C CA . MET A 1 81 ? -1.403 -9.472 -14.103 1.00 91.56 81 MET A CA 1
ATOM 691 C C . MET A 1 81 ? -1.393 -8.983 -12.652 1.00 91.56 81 MET A C 1
ATOM 693 O O . MET A 1 81 ? -0.705 -9.553 -11.814 1.00 91.56 81 MET A O 1
ATOM 697 N N . PHE A 1 82 ? -2.170 -7.944 -12.342 1.00 94.12 82 PHE A N 1
ATOM 698 C CA . PHE A 1 82 ? -2.230 -7.354 -11.005 1.00 94.12 82 PHE A CA 1
ATOM 699 C C . PHE A 1 82 ? -3.351 -7.941 -10.138 1.00 94.12 82 PHE A C 1
ATOM 701 O O . PHE A 1 82 ? -3.380 -7.679 -8.937 1.00 94.12 82 PHE A O 1
ATOM 708 N N . LEU A 1 83 ? -4.281 -8.713 -10.718 1.00 91.56 83 LEU A N 1
ATOM 709 C CA . LEU A 1 83 ? -5.300 -9.448 -9.954 1.00 91.56 83 LEU A CA 1
ATOM 710 C C . LEU A 1 83 ? -4.690 -10.634 -9.200 1.00 91.56 83 LEU A C 1
ATOM 712 O O . LEU A 1 83 ? -5.175 -11.001 -8.135 1.00 91.56 83 LEU A O 1
ATOM 716 N N . SER A 1 84 ? -3.628 -11.215 -9.759 1.00 91.12 84 SER A N 1
ATOM 717 C CA . SER A 1 84 ? -2.879 -12.326 -9.179 1.00 91.12 84 SER A CA 1
ATOM 718 C C . SER A 1 84 ? -1.384 -12.110 -9.456 1.00 91.12 84 SER A C 1
ATOM 720 O O . SER A 1 84 ? -0.847 -12.695 -10.397 1.00 91.12 84 SER A O 1
ATOM 722 N N . PRO A 1 85 ? -0.714 -11.209 -8.707 1.00 90.88 85 PRO A N 1
ATOM 723 C CA . PRO A 1 85 ? 0.658 -10.800 -8.990 1.00 90.88 85 PRO A CA 1
ATOM 724 C C . PRO A 1 85 ? 1.639 -11.914 -8.639 1.00 90.88 85 PRO A C 1
ATOM 726 O O . PRO A 1 85 ? 2.084 -12.058 -7.497 1.00 90.88 85 PRO A O 1
ATOM 729 N N . GLY A 1 86 ? 1.941 -12.726 -9.641 1.00 89.94 86 GLY A N 1
ATOM 730 C CA . GLY A 1 86 ? 2.842 -13.860 -9.562 1.00 89.94 86 GLY A CA 1
ATOM 731 C C . GLY A 1 86 ? 3.012 -14.533 -10.921 1.00 89.94 86 GLY A C 1
ATOM 732 O O . GLY A 1 86 ? 2.412 -14.135 -11.922 1.00 89.94 86 GLY A O 1
ATOM 733 N N . GLY A 1 87 ? 3.849 -15.561 -10.950 1.00 91.50 87 GLY A N 1
ATOM 734 C CA . GLY A 1 87 ? 4.269 -16.241 -12.165 1.00 91.50 87 GLY A CA 1
ATOM 735 C C . GLY A 1 87 ? 5.415 -15.532 -12.887 1.00 91.50 87 GLY A C 1
ATOM 736 O O . GLY A 1 87 ? 5.767 -14.385 -12.608 1.00 91.50 87 GLY A O 1
ATOM 737 N N . GLU A 1 88 ? 5.984 -16.244 -13.856 1.00 90.25 88 GLU A N 1
ATOM 738 C CA . GLU A 1 88 ? 7.220 -15.872 -14.552 1.00 90.25 88 GLU A CA 1
ATOM 739 C C . GLU A 1 88 ? 7.145 -14.483 -15.206 1.00 90.25 88 GLU A C 1
ATOM 741 O O . GLU A 1 88 ? 7.988 -13.624 -14.968 1.00 90.25 88 GLU A O 1
ATOM 746 N N . LYS A 1 89 ? 6.072 -14.205 -15.958 1.00 90.81 89 LYS A N 1
ATOM 747 C CA . LYS A 1 89 ? 5.891 -12.905 -16.630 1.00 90.81 89 LYS A CA 1
ATOM 748 C C . LYS A 1 89 ? 5.782 -11.739 -15.649 1.00 90.81 89 LYS A C 1
ATOM 750 O O . LYS A 1 89 ? 6.249 -10.641 -15.939 1.00 90.81 89 LYS A O 1
ATOM 755 N N . PHE A 1 90 ? 5.144 -11.957 -14.501 1.00 93.88 90 PHE A N 1
ATOM 756 C CA . PHE A 1 90 ? 5.022 -10.923 -13.480 1.00 93.88 90 PHE A CA 1
ATOM 757 C C . PHE A 1 90 ? 6.369 -10.668 -12.799 1.00 93.88 90 PHE A C 1
ATOM 759 O O . PHE A 1 90 ? 6.746 -9.516 -12.602 1.00 93.88 90 PHE A O 1
ATOM 766 N N . ALA A 1 91 ? 7.123 -11.728 -12.497 1.00 91.88 91 ALA A N 1
ATOM 767 C CA . ALA A 1 91 ? 8.478 -11.607 -11.971 1.00 91.88 91 ALA A CA 1
ATOM 768 C C . ALA A 1 91 ? 9.389 -10.825 -12.934 1.00 91.88 91 ALA A C 1
ATOM 770 O O . ALA A 1 91 ? 10.072 -9.902 -12.499 1.00 91.88 91 ALA A O 1
ATOM 771 N N . GLN A 1 92 ? 9.325 -11.110 -14.239 1.00 91.88 92 GLN A N 1
ATOM 772 C CA . GLN A 1 92 ? 10.068 -10.371 -15.267 1.00 91.88 92 GLN A CA 1
ATOM 773 C C . GLN A 1 92 ? 9.697 -8.884 -15.304 1.00 91.88 92 GLN A C 1
ATOM 775 O O . GLN A 1 92 ? 10.590 -8.042 -15.306 1.00 91.88 92 GLN A O 1
ATOM 780 N N . LEU A 1 93 ? 8.402 -8.548 -15.247 1.00 94.38 93 LEU A N 1
ATOM 781 C CA . LEU A 1 93 ? 7.940 -7.157 -15.161 1.00 94.38 93 LEU A CA 1
ATOM 782 C C . LEU A 1 93 ? 8.512 -6.443 -13.925 1.00 94.38 93 LEU A C 1
ATOM 784 O O . LEU A 1 93 ? 8.999 -5.317 -14.016 1.00 94.38 93 LEU A O 1
ATOM 788 N N . MET A 1 94 ? 8.469 -7.101 -12.765 1.00 94.25 94 MET A N 1
ATOM 789 C CA . MET A 1 94 ? 8.996 -6.548 -11.517 1.00 94.25 94 MET A CA 1
ATOM 790 C C . MET A 1 94 ? 10.517 -6.364 -11.563 1.00 94.25 94 MET A C 1
ATOM 792 O O . MET A 1 94 ? 11.024 -5.358 -11.068 1.00 94.25 94 MET A O 1
ATOM 796 N N . CYS A 1 95 ? 11.242 -7.302 -12.177 1.00 91.38 95 CYS A N 1
ATOM 797 C CA . CYS A 1 95 ? 12.678 -7.184 -12.412 1.00 91.38 95 CYS A CA 1
ATOM 798 C C . CYS A 1 95 ? 13.006 -6.037 -13.374 1.00 91.38 95 CYS A C 1
ATOM 800 O O . CYS A 1 95 ? 13.898 -5.249 -13.069 1.00 91.38 95 CYS A O 1
ATOM 802 N N . ALA A 1 96 ? 12.274 -5.894 -14.482 1.00 92.19 96 ALA A N 1
ATOM 803 C CA . ALA A 1 96 ? 12.454 -4.794 -15.430 1.00 92.19 96 ALA A CA 1
ATOM 804 C C . ALA A 1 96 ? 12.246 -3.431 -14.755 1.00 92.19 96 ALA A C 1
ATOM 806 O O . ALA A 1 96 ? 13.088 -2.542 -14.881 1.00 92.19 96 ALA A O 1
ATOM 807 N N . LEU A 1 97 ? 11.186 -3.296 -13.948 1.00 93.88 97 LEU A N 1
ATOM 808 C CA . LEU A 1 97 ? 10.947 -2.095 -13.149 1.00 93.88 97 LEU A CA 1
ATOM 809 C C . LEU A 1 97 ? 12.086 -1.824 -12.165 1.00 93.88 97 LEU A C 1
ATOM 811 O O . LEU A 1 97 ? 12.578 -0.702 -12.100 1.00 93.88 97 LEU A O 1
ATOM 815 N N . ALA A 1 98 ? 12.519 -2.829 -11.403 1.00 91.44 98 ALA A N 1
ATOM 816 C CA . ALA A 1 98 ? 13.598 -2.654 -10.437 1.00 91.44 98 ALA A CA 1
ATOM 817 C C . ALA A 1 98 ? 14.905 -2.207 -11.113 1.00 91.44 98 ALA A C 1
ATOM 819 O O . ALA A 1 98 ? 15.539 -1.263 -10.643 1.00 91.44 98 ALA A O 1
ATOM 820 N N . SER A 1 99 ? 15.275 -2.834 -12.233 1.00 89.69 99 SER A N 1
ATOM 821 C CA . SER A 1 99 ? 16.452 -2.470 -13.030 1.00 89.69 99 SER A CA 1
ATOM 822 C C . SER A 1 99 ? 16.355 -1.049 -13.578 1.00 89.69 99 SER A C 1
ATOM 824 O O . SER A 1 99 ? 17.312 -0.285 -13.468 1.00 89.69 99 SER A O 1
ATOM 826 N N . HIS A 1 100 ? 15.189 -0.670 -14.105 1.00 89.94 100 HIS A N 1
ATOM 827 C CA . HIS A 1 100 ? 14.939 0.676 -14.610 1.00 89.94 100 HIS A CA 1
ATOM 828 C C . HIS A 1 100 ? 15.110 1.733 -13.510 1.00 89.94 100 HIS A C 1
ATOM 830 O O . HIS A 1 100 ? 15.845 2.703 -13.684 1.00 89.94 100 HIS A O 1
ATOM 836 N N . VAL A 1 101 ? 14.493 1.516 -12.344 1.00 90.19 101 VAL A N 1
ATOM 837 C CA . VAL A 1 101 ? 14.616 2.425 -11.196 1.00 90.19 101 VAL A CA 1
ATOM 838 C C . VAL A 1 101 ? 16.067 2.525 -10.727 1.00 90.19 101 VAL A C 1
ATOM 840 O O . VAL A 1 101 ? 16.558 3.627 -10.504 1.00 90.19 101 VAL A O 1
ATOM 843 N N . LEU A 1 102 ? 16.784 1.402 -10.629 1.00 86.56 102 LEU A N 1
ATOM 844 C CA . LEU A 1 102 ? 18.204 1.397 -10.267 1.00 86.56 102 LEU A CA 1
ATOM 845 C C . LEU A 1 102 ? 19.068 2.182 -11.261 1.00 86.56 102 LEU A C 1
ATOM 847 O O . LEU A 1 102 ? 19.992 2.866 -10.831 1.00 86.56 102 LEU A O 1
ATOM 851 N N . GLY A 1 103 ? 18.758 2.124 -12.558 1.00 84.69 103 GLY A N 1
ATOM 852 C CA . GLY A 1 103 ? 19.454 2.899 -13.586 1.00 84.69 103 GLY A CA 1
ATOM 853 C C . GLY A 1 103 ? 19.225 4.411 -13.490 1.00 84.69 103 GLY A C 1
ATOM 854 O O . GLY A 1 103 ? 20.074 5.182 -13.929 1.00 84.69 103 GLY A O 1
ATOM 855 N N . LYS A 1 104 ? 18.102 4.847 -12.904 1.00 84.00 104 LYS A N 1
ATOM 856 C CA . LYS A 1 104 ? 17.745 6.268 -12.746 1.00 84.00 104 LYS A CA 1
ATOM 857 C C . LYS A 1 104 ? 18.194 6.860 -11.405 1.00 84.00 104 LYS A C 1
ATOM 859 O O . LYS A 1 104 ? 18.234 8.080 -11.269 1.00 84.00 104 LYS A O 1
ATOM 864 N N . ILE A 1 105 ? 18.536 6.034 -10.413 1.00 80.62 105 ILE A N 1
ATOM 865 C CA . ILE A 1 105 ? 19.044 6.520 -9.125 1.00 80.62 105 ILE A CA 1
ATOM 866 C C . ILE A 1 105 ? 20.510 6.949 -9.302 1.00 80.62 105 ILE A C 1
ATOM 868 O O . ILE A 1 105 ? 21.358 6.101 -9.589 1.00 80.62 105 ILE A O 1
ATOM 872 N N . PRO A 1 106 ? 20.855 8.232 -9.082 1.00 66.06 106 PRO A N 1
ATOM 873 C CA . PRO A 1 106 ? 22.248 8.650 -9.076 1.00 66.06 106 PRO A CA 1
ATOM 874 C C . PRO A 1 106 ? 22.967 7.948 -7.922 1.00 66.06 106 PRO A C 1
ATOM 876 O O . PRO A 1 106 ? 22.562 8.049 -6.760 1.00 66.06 106 PRO A O 1
ATOM 879 N N . LEU A 1 107 ? 24.035 7.213 -8.239 1.00 62.75 107 LEU A N 1
ATOM 880 C CA . LEU A 1 107 ? 24.914 6.624 -7.233 1.00 62.75 107 LEU A CA 1
ATOM 881 C C . LEU A 1 107 ? 25.411 7.758 -6.330 1.00 62.75 107 LEU A C 1
ATOM 883 O O . LEU A 1 107 ? 26.083 8.687 -6.780 1.00 62.75 107 LEU A O 1
ATOM 887 N N . ARG A 1 108 ? 25.040 7.710 -5.049 1.00 48.62 108 ARG A N 1
ATOM 888 C CA . ARG A 1 108 ? 25.523 8.656 -4.042 1.00 48.62 108 ARG A CA 1
ATOM 889 C C . ARG A 1 108 ? 27.031 8.413 -3.916 1.00 48.62 108 ARG A C 1
ATOM 891 O O . ARG A 1 108 ? 27.423 7.389 -3.363 1.00 48.62 108 ARG A O 1
ATOM 898 N N . ASN A 1 109 ? 27.812 9.334 -4.490 1.00 41.12 109 ASN A N 1
ATOM 899 C CA . ASN A 1 109 ? 29.235 9.272 -4.870 1.00 41.12 109 ASN A CA 1
ATOM 900 C C . ASN A 1 109 ? 29.454 8.859 -6.340 1.00 41.12 109 ASN A C 1
ATOM 902 O O . ASN A 1 109 ? 29.798 7.705 -6.609 1.00 41.12 109 ASN A O 1
ATOM 906 N N . PRO A 1 110 ? 29.312 9.789 -7.304 1.00 43.34 110 PRO A N 1
ATOM 907 C CA . PRO A 1 110 ? 29.971 9.610 -8.588 1.00 43.34 110 PRO A CA 1
ATOM 908 C C . PRO A 1 110 ? 31.490 9.614 -8.338 1.00 43.34 110 PRO A C 1
ATOM 910 O O . PRO A 1 110 ? 31.987 10.523 -7.664 1.00 43.34 110 PRO A O 1
ATOM 913 N N . PRO A 1 111 ? 32.260 8.628 -8.832 1.00 40.84 111 PRO A N 1
ATOM 914 C CA . PRO A 1 111 ? 33.675 8.864 -9.071 1.00 40.84 111 PRO A CA 1
ATOM 915 C C . PRO A 1 111 ? 33.776 10.147 -9.899 1.00 40.84 111 PRO A C 1
ATOM 917 O O . PRO A 1 111 ? 33.007 10.319 -10.841 1.00 40.84 111 PRO A O 1
ATOM 920 N N . LEU A 1 112 ? 34.663 11.062 -9.506 1.00 46.84 112 LEU A N 1
ATOM 921 C CA . LEU A 1 112 ? 35.040 12.217 -10.319 1.00 46.84 112 LEU A CA 1
ATOM 922 C C . LEU A 1 112 ? 35.280 11.721 -11.755 1.00 46.84 112 LEU A C 1
ATOM 924 O O . LEU A 1 112 ? 36.218 10.961 -11.986 1.00 46.84 112 LEU A O 1
ATOM 928 N N . GLU A 1 113 ? 34.379 12.058 -12.677 1.00 46.09 113 GLU A N 1
ATOM 929 C CA . GLU A 1 113 ? 34.451 11.598 -14.066 1.00 46.09 113 GLU A CA 1
ATOM 930 C C . GLU A 1 113 ? 35.789 12.055 -14.679 1.00 46.09 113 GLU A C 1
ATOM 932 O O . GLU A 1 113 ? 36.230 13.186 -14.450 1.00 46.09 113 GLU A O 1
ATOM 937 N N . PRO A 1 114 ? 36.434 11.184 -15.472 1.00 43.94 114 PRO A N 1
ATOM 938 C CA . PRO A 1 114 ? 36.035 11.214 -16.868 1.00 43.94 114 PRO A CA 1
ATOM 939 C C . PRO A 1 114 ? 35.817 9.838 -17.507 1.00 43.94 114 PRO A C 1
ATOM 941 O O . PRO A 1 114 ? 36.672 8.953 -17.472 1.00 43.94 114 PRO A O 1
ATOM 944 N N . SER A 1 115 ? 34.713 9.801 -18.249 1.00 40.12 115 SER A N 1
ATOM 945 C CA . SER A 1 115 ? 34.509 9.171 -19.552 1.00 40.12 115 SER A CA 1
ATOM 946 C C . SER A 1 115 ? 33.694 7.889 -19.542 1.00 40.12 115 SER A C 1
ATOM 948 O O . SER A 1 115 ? 33.925 6.944 -18.793 1.00 40.12 115 SER A O 1
ATOM 950 N N . THR A 1 116 ? 32.779 7.874 -20.509 1.00 47.28 116 THR A N 1
ATOM 951 C CA . THR A 1 116 ? 32.090 6.745 -21.126 1.00 47.28 116 THR A CA 1
ATOM 952 C C . THR A 1 116 ? 33.016 5.552 -21.361 1.00 47.28 116 THR A C 1
ATOM 954 O O . THR A 1 116 ? 33.454 5.267 -22.471 1.00 47.28 116 THR A O 1
ATOM 957 N N . VAL A 1 117 ? 33.266 4.779 -20.315 1.00 44.34 117 VAL A N 1
ATOM 958 C CA . VAL A 1 117 ? 33.665 3.386 -20.442 1.00 44.34 117 VAL A CA 1
ATOM 959 C C . VAL A 1 117 ? 32.537 2.562 -19.867 1.00 44.34 117 VAL A C 1
ATOM 961 O O . VAL A 1 117 ? 32.365 2.441 -18.654 1.00 44.34 117 VAL A O 1
ATOM 964 N N . SER A 1 118 ? 31.757 1.991 -20.787 1.00 51.00 118 SER A N 1
ATOM 965 C CA . SER A 1 118 ? 31.064 0.728 -20.575 1.00 51.00 118 SER A CA 1
ATOM 966 C C . SER A 1 118 ? 32.082 -0.237 -19.969 1.00 51.00 118 SER A C 1
ATOM 968 O O . SER A 1 118 ? 32.899 -0.832 -20.670 1.00 51.00 118 SER A O 1
ATOM 970 N N . SER A 1 119 ? 32.142 -0.286 -18.637 1.00 50.34 119 SER A N 1
ATOM 971 C CA . SER A 1 119 ? 33.036 -1.192 -17.937 1.00 50.34 119 SER A CA 1
ATOM 972 C C . SER A 1 119 ? 32.407 -2.567 -18.066 1.00 50.34 119 SER A C 1
ATOM 974 O O . SER A 1 119 ? 31.578 -2.981 -17.261 1.00 50.34 119 SER A O 1
ATOM 976 N N . THR A 1 120 ? 32.812 -3.274 -19.114 1.00 59.06 120 THR A N 1
ATOM 977 C CA . THR A 1 120 ? 32.524 -4.686 -19.371 1.00 59.06 120 THR A CA 1
ATOM 978 C C . THR A 1 120 ? 33.167 -5.606 -18.331 1.00 59.06 120 THR A C 1
ATOM 980 O O . THR A 1 120 ? 33.171 -6.818 -18.514 1.00 59.06 120 THR A O 1
ATOM 983 N N . ASN A 1 121 ? 33.721 -5.064 -17.236 1.00 70.62 121 ASN A N 1
ATOM 984 C CA . ASN A 1 121 ? 34.392 -5.846 -16.216 1.00 70.62 121 ASN A CA 1
ATOM 985 C C . ASN A 1 1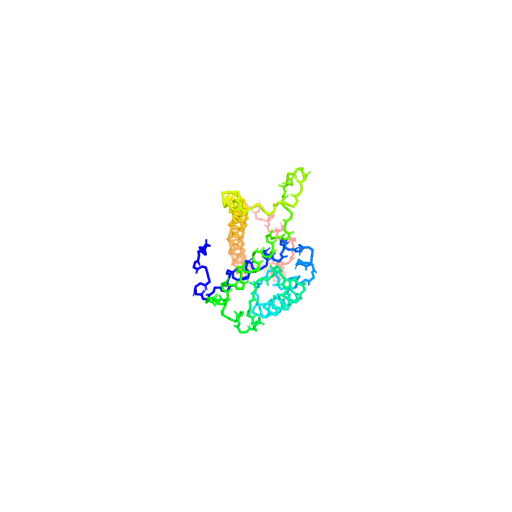21 ? 33.354 -6.471 -15.260 1.00 70.62 121 ASN A C 1
ATOM 987 O O . ASN A 1 121 ? 32.782 -5.765 -14.418 1.00 70.62 121 ASN A O 1
ATOM 991 N N . PRO A 1 122 ? 33.122 -7.794 -15.341 1.00 70.62 122 PRO A N 1
ATOM 992 C CA . PRO A 1 122 ? 32.099 -8.472 -14.552 1.00 70.62 122 PRO A CA 1
ATOM 993 C C . PRO A 1 122 ? 32.347 -8.363 -13.042 1.00 70.62 122 PRO A C 1
ATOM 995 O O . PRO A 1 122 ? 31.390 -8.370 -12.271 1.00 70.62 122 PRO A O 1
ATOM 998 N N . LEU A 1 123 ? 33.602 -8.190 -12.607 1.00 73.75 123 LEU A N 1
ATOM 999 C CA . LEU A 1 123 ? 33.940 -8.017 -11.192 1.00 73.75 123 LEU A CA 1
ATOM 1000 C C . LEU A 1 123 ? 33.468 -6.663 -10.654 1.00 73.75 123 LEU A C 1
ATOM 1002 O O . LEU A 1 123 ? 32.931 -6.594 -9.551 1.00 73.75 123 LEU A O 1
ATOM 1006 N N . VAL A 1 124 ? 33.610 -5.591 -11.438 1.00 72.00 124 VAL A N 1
ATOM 1007 C CA . VAL A 1 124 ? 33.176 -4.243 -11.036 1.00 72.00 124 VAL A CA 1
ATOM 1008 C C . VAL A 1 124 ? 31.652 -4.188 -10.926 1.00 72.00 124 VAL A C 1
ATOM 1010 O O . VAL A 1 124 ? 31.119 -3.681 -9.939 1.00 72.00 124 VAL A O 1
ATOM 1013 N N . THR A 1 125 ? 30.942 -4.762 -11.899 1.00 72.56 125 THR A N 1
ATOM 1014 C CA . THR A 1 125 ? 29.475 -4.862 -11.869 1.00 72.56 125 THR A CA 1
ATOM 1015 C C . THR A 1 125 ? 28.993 -5.726 -10.704 1.00 72.56 125 THR A C 1
ATOM 1017 O O . THR A 1 125 ? 28.076 -5.328 -9.986 1.00 72.56 125 THR A O 1
ATOM 1020 N N . PHE A 1 126 ? 29.644 -6.867 -10.450 1.00 74.69 126 PHE A N 1
ATOM 1021 C CA . PHE A 1 126 ? 29.333 -7.728 -9.309 1.00 74.69 126 PHE A CA 1
ATOM 1022 C C . PHE A 1 126 ? 29.498 -6.993 -7.973 1.00 74.69 126 PHE A C 1
ATOM 1024 O O . PHE A 1 126 ? 28.585 -7.014 -7.149 1.00 74.69 126 PHE A O 1
ATOM 1031 N N . LEU A 1 127 ? 30.615 -6.287 -7.770 1.00 76.81 127 LEU A N 1
ATOM 1032 C CA . LEU A 1 127 ? 30.859 -5.523 -6.544 1.00 76.81 127 LEU A CA 1
ATOM 1033 C C . LEU A 1 127 ? 29.832 -4.397 -6.358 1.00 76.81 127 LEU A C 1
ATOM 1035 O O . LEU A 1 127 ? 29.288 -4.251 -5.263 1.00 76.81 127 LEU A O 1
ATOM 1039 N N . LYS A 1 128 ? 29.490 -3.656 -7.423 1.00 71.94 128 LYS A N 1
ATOM 1040 C CA . LYS A 1 128 ? 28.427 -2.633 -7.385 1.00 71.94 128 LYS A CA 1
ATOM 1041 C C . LYS A 1 128 ? 27.083 -3.225 -6.952 1.00 71.94 128 LYS A C 1
ATOM 1043 O O . LYS A 1 128 ? 26.408 -2.652 -6.098 1.00 71.94 128 LYS A O 1
ATOM 1048 N N . LEU A 1 129 ? 26.713 -4.388 -7.491 1.00 76.19 129 LEU A N 1
ATOM 1049 C CA . LEU A 1 129 ? 25.479 -5.080 -7.117 1.00 76.19 129 LEU A CA 1
ATOM 1050 C C . LEU A 1 129 ? 25.496 -5.567 -5.662 1.00 76.19 129 LEU A C 1
ATOM 1052 O O . LEU A 1 129 ? 24.478 -5.447 -4.983 1.00 76.19 129 LEU A O 1
ATOM 1056 N N . GLN A 1 130 ? 26.625 -6.072 -5.153 1.00 75.88 130 GLN A N 1
ATOM 1057 C CA . GLN A 1 130 ? 26.735 -6.490 -3.747 1.00 75.88 130 GLN A CA 1
ATOM 1058 C C . GLN A 1 130 ? 26.587 -5.308 -2.783 1.00 75.88 130 GLN A C 1
ATOM 1060 O O . GLN A 1 130 ? 25.865 -5.412 -1.792 1.00 75.88 130 GLN A O 1
ATOM 1065 N N . VAL A 1 131 ? 27.208 -4.167 -3.097 1.00 80.56 131 VAL A N 1
ATOM 1066 C CA . VAL A 1 131 ? 27.081 -2.944 -2.290 1.00 80.56 131 VAL A CA 1
ATOM 1067 C C . VAL A 1 131 ? 25.636 -2.439 -2.291 1.00 80.56 131 VAL A C 1
ATOM 1069 O O . VAL A 1 131 ? 25.076 -2.183 -1.225 1.00 80.56 131 VAL A O 1
ATOM 1072 N N . LEU A 1 132 ? 24.991 -2.371 -3.462 1.00 76.31 132 LEU A N 1
ATOM 1073 C CA . LEU A 1 132 ? 23.581 -1.981 -3.576 1.00 76.31 132 LEU A CA 1
ATOM 1074 C C . LEU A 1 132 ? 22.656 -2.932 -2.811 1.00 76.31 132 LEU A C 1
ATOM 1076 O O . LEU A 1 132 ? 21.757 -2.481 -2.101 1.00 76.31 132 LEU A O 1
ATOM 1080 N N . LYS A 1 133 ? 22.897 -4.243 -2.910 1.00 77.88 133 LYS A N 1
ATOM 1081 C CA . LYS A 1 133 ? 22.150 -5.260 -2.165 1.00 77.88 133 LYS A CA 1
ATOM 1082 C C . LYS A 1 133 ? 22.288 -5.054 -0.656 1.00 77.88 133 LYS A C 1
ATOM 1084 O O . LYS A 1 133 ? 21.280 -5.093 0.045 1.00 77.88 133 LYS A O 1
ATOM 1089 N N . GLY A 1 134 ? 23.502 -4.798 -0.167 1.00 80.00 134 GLY A N 1
ATOM 1090 C CA . GLY A 1 134 ? 23.757 -4.502 1.244 1.00 80.00 134 GLY A CA 1
ATOM 1091 C C . GLY A 1 134 ? 23.047 -3.231 1.718 1.00 80.00 134 GLY A C 1
ATOM 1092 O O . GLY A 1 134 ? 22.390 -3.242 2.757 1.00 80.00 134 GLY A O 1
ATOM 1093 N N . HIS A 1 135 ? 23.101 -2.158 0.925 1.00 77.38 135 HIS A N 1
ATOM 1094 C CA . HIS A 1 135 ? 22.410 -0.901 1.228 1.00 77.38 135 HIS A CA 1
ATOM 1095 C C . HIS A 1 135 ? 20.889 -1.068 1.290 1.00 77.38 135 HIS A C 1
ATOM 1097 O O . HIS A 1 135 ? 20.263 -0.635 2.255 1.00 77.38 135 HIS A O 1
ATOM 1103 N N . LEU A 1 136 ? 20.294 -1.726 0.291 1.00 78.75 136 LEU A N 1
ATOM 1104 C CA . LEU A 1 136 ? 18.856 -1.994 0.268 1.00 78.75 136 LEU A CA 1
ATOM 1105 C C . LEU A 1 136 ? 18.427 -2.867 1.448 1.00 78.75 136 LEU A C 1
ATOM 1107 O O . LEU A 1 136 ? 17.384 -2.611 2.044 1.00 78.75 136 LEU A O 1
ATOM 1111 N N . HIS A 1 137 ? 19.233 -3.870 1.804 1.00 84.38 137 HIS A N 1
ATOM 1112 C CA . HIS A 1 137 ? 18.965 -4.721 2.958 1.00 84.38 137 HIS A CA 1
ATOM 1113 C C . HIS A 1 137 ? 18.970 -3.916 4.263 1.00 84.38 137 HIS A C 1
ATOM 1115 O O . HIS A 1 137 ? 18.009 -3.994 5.022 1.00 84.38 137 HIS A O 1
ATOM 1121 N N . SER A 1 138 ? 19.982 -3.070 4.472 1.00 79.62 138 SER A N 1
ATOM 1122 C CA . SER A 1 138 ? 20.086 -2.206 5.654 1.00 79.62 138 SER A CA 1
ATOM 1123 C C . SER A 1 138 ? 18.934 -1.194 5.754 1.00 79.62 138 SER A C 1
ATOM 1125 O O . SER A 1 138 ? 18.298 -1.080 6.805 1.00 79.62 138 SER A O 1
ATOM 1127 N N . GLU A 1 139 ? 18.580 -0.510 4.654 1.00 75.75 139 GLU A N 1
ATOM 1128 C CA . GLU A 1 139 ? 17.410 0.387 4.631 1.00 75.75 139 GLU A CA 1
ATOM 1129 C C . GLU A 1 139 ? 16.114 -0.371 4.955 1.00 75.75 139 GLU A C 1
ATOM 1131 O O . GLU A 1 139 ? 15.259 0.125 5.698 1.00 75.75 139 GLU A O 1
ATOM 1136 N N . PHE A 1 140 ? 15.959 -1.579 4.407 1.00 78.44 140 PHE A N 1
ATOM 1137 C CA . PHE A 1 140 ? 14.790 -2.412 4.646 1.00 78.44 140 PHE A CA 1
ATOM 1138 C C . PHE A 1 140 ? 14.697 -2.863 6.110 1.00 78.44 140 PHE A C 1
ATOM 1140 O O . PHE A 1 140 ? 13.625 -2.775 6.714 1.00 78.44 140 PHE A O 1
ATOM 1147 N N . GLU A 1 141 ? 15.806 -3.299 6.707 1.00 79.75 141 GLU A N 1
ATOM 1148 C CA . GLU A 1 141 ? 15.870 -3.689 8.116 1.00 79.75 141 GLU A CA 1
ATOM 1149 C C . GLU A 1 141 ? 15.554 -2.521 9.049 1.00 79.75 141 GLU A C 1
ATOM 1151 O O . GLU A 1 141 ? 14.741 -2.675 9.963 1.00 79.75 141 GLU A O 1
ATOM 1156 N N . ALA A 1 142 ? 16.129 -1.340 8.803 1.00 83.75 142 ALA A N 1
ATOM 1157 C CA . ALA A 1 142 ? 15.857 -0.1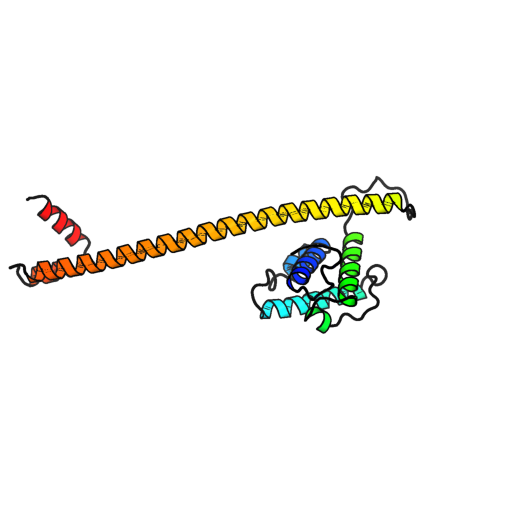44 9.596 1.00 83.75 142 ALA A CA 1
ATOM 1158 C C . ALA A 1 142 ? 14.363 0.223 9.562 1.00 83.75 142 ALA A C 1
ATOM 1160 O O . ALA A 1 142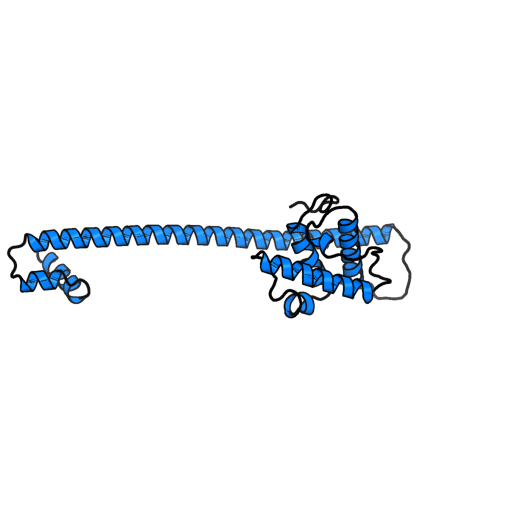 ? 13.742 0.465 10.601 1.00 83.75 142 ALA A O 1
ATOM 1161 N N . LYS A 1 143 ? 13.752 0.185 8.372 1.00 81.25 143 LYS A N 1
ATOM 1162 C CA . LYS A 1 143 ? 12.324 0.480 8.197 1.00 81.25 143 LYS A CA 1
ATOM 1163 C C . LYS A 1 143 ? 11.418 -0.591 8.809 1.00 81.25 143 LYS A C 1
ATOM 1165 O O . LYS A 1 143 ? 10.353 -0.269 9.339 1.00 81.25 143 LYS A O 1
ATOM 1170 N N . THR A 1 144 ? 11.845 -1.851 8.777 1.00 82.19 144 THR A N 1
ATOM 1171 C CA . THR A 1 144 ? 11.136 -2.968 9.416 1.00 82.19 144 THR A CA 1
ATOM 1172 C C . THR A 1 144 ? 11.174 -2.843 10.937 1.00 82.19 144 THR A C 1
ATOM 1174 O O . THR A 1 144 ? 10.125 -2.925 11.568 1.00 82.19 144 THR A O 1
ATOM 1177 N N . LYS A 1 145 ? 12.343 -2.556 11.528 1.00 84.38 145 LYS A N 1
ATOM 1178 C CA . LYS A 1 145 ? 12.484 -2.302 12.973 1.00 84.38 145 LYS A CA 1
ATOM 1179 C C . LYS A 1 145 ? 11.578 -1.164 13.436 1.00 84.38 145 LYS A C 1
ATOM 1181 O O . LYS A 1 145 ? 10.863 -1.321 14.420 1.00 84.38 145 LYS A O 1
ATOM 1186 N N . MET A 1 146 ? 11.556 -0.058 12.691 1.00 85.44 146 MET A N 1
ATOM 1187 C CA . MET A 1 146 ? 10.680 1.075 12.991 1.00 85.44 146 MET A CA 1
ATOM 1188 C C . MET A 1 146 ? 9.199 0.668 12.957 1.00 85.44 146 MET A C 1
ATOM 1190 O O . MET A 1 146 ? 8.446 0.981 13.871 1.00 85.44 146 MET A O 1
ATOM 1194 N N . THR A 1 147 ? 8.789 -0.076 11.927 1.00 80.50 147 THR A N 1
ATOM 1195 C CA . THR A 1 147 ? 7.401 -0.543 11.776 1.00 80.50 147 THR A CA 1
ATOM 1196 C C . THR A 1 147 ? 6.987 -1.477 12.915 1.00 80.50 147 THR A C 1
ATOM 1198 O O . THR A 1 147 ? 5.896 -1.326 13.459 1.00 80.50 147 THR A O 1
ATOM 1201 N N . ASN A 1 148 ? 7.861 -2.408 13.303 1.00 83.62 148 ASN A N 1
ATOM 1202 C CA . ASN A 1 148 ? 7.610 -3.326 14.413 1.00 83.62 148 ASN A CA 1
ATOM 1203 C C . ASN A 1 148 ? 7.485 -2.573 15.746 1.00 83.62 148 ASN A C 1
ATOM 1205 O O . ASN A 1 148 ? 6.558 -2.845 16.498 1.00 83.62 148 ASN A O 1
ATOM 1209 N N . SER A 1 149 ? 8.345 -1.578 15.990 1.00 86.62 149 SER A N 1
ATOM 1210 C CA . SER A 1 149 ? 8.263 -0.718 17.180 1.00 86.62 149 SER A CA 1
ATOM 1211 C C . SER A 1 149 ? 6.922 0.023 17.263 1.00 86.62 149 SER A C 1
ATOM 1213 O O . SER A 1 149 ? 6.231 -0.044 18.279 1.00 86.62 149 SER A O 1
ATOM 1215 N N . PHE A 1 150 ? 6.473 0.642 16.163 1.00 86.00 150 PHE A N 1
ATOM 1216 C CA . PHE A 1 150 ? 5.145 1.268 16.112 1.00 86.00 150 PHE A CA 1
ATOM 1217 C C . PHE A 1 150 ? 4.010 0.265 16.351 1.00 86.00 150 PHE A C 1
ATOM 1219 O O . PHE A 1 150 ? 3.022 0.594 17.007 1.00 86.00 150 PHE A O 1
ATOM 1226 N N . GLN A 1 151 ? 4.130 -0.957 15.827 1.00 86.94 151 GLN A N 1
ATOM 1227 C CA . GLN A 1 151 ? 3.131 -2.004 16.026 1.00 86.94 151 GLN A CA 1
ATOM 1228 C C . GLN A 1 151 ? 3.061 -2.463 17.492 1.00 86.94 151 GLN A C 1
ATOM 1230 O O . GLN A 1 151 ? 1.959 -2.657 18.006 1.00 86.94 151 GLN A O 1
ATOM 1235 N N . GLU A 1 152 ? 4.201 -2.603 18.170 1.00 91.38 152 GLU A N 1
ATOM 1236 C CA . GLU A 1 152 ? 4.272 -2.915 19.603 1.00 91.38 152 GLU A CA 1
ATOM 1237 C C . GLU A 1 152 ? 3.640 -1.804 20.443 1.00 91.38 152 GLU A C 1
ATOM 1239 O O . GLU A 1 152 ? 2.769 -2.082 21.269 1.00 91.38 152 GLU A O 1
ATOM 1244 N N . GLN A 1 153 ? 3.988 -0.543 20.169 1.00 89.56 153 GLN A N 1
ATOM 1245 C CA . GLN A 1 153 ? 3.384 0.612 20.837 1.00 89.56 153 GLN A CA 1
ATOM 1246 C C . GLN A 1 153 ? 1.867 0.663 20.628 1.00 89.56 153 GLN A C 1
ATOM 1248 O O . GLN A 1 153 ? 1.111 0.827 21.583 1.00 89.56 153 GLN A O 1
ATOM 1253 N N . TYR A 1 154 ? 1.392 0.468 19.395 1.00 89.31 154 TYR A N 1
ATOM 1254 C CA . TYR A 1 154 ? -0.041 0.416 19.106 1.00 89.31 154 TYR A CA 1
ATOM 1255 C C . TYR A 1 154 ? -0.748 -0.686 19.907 1.00 89.31 154 TYR A C 1
ATOM 1257 O O . TYR A 1 154 ? -1.849 -0.473 20.419 1.00 89.31 154 TYR A O 1
ATOM 1265 N N . LEU A 1 155 ? -0.125 -1.861 20.038 1.00 93.56 155 LEU A N 1
ATOM 1266 C CA . LEU A 1 155 ? -0.695 -2.970 20.796 1.00 93.56 155 LEU A CA 1
ATOM 1267 C C . LEU A 1 155 ? -0.765 -2.654 22.297 1.00 93.56 155 LEU A C 1
ATOM 1269 O O . LEU A 1 155 ? -1.786 -2.945 22.919 1.00 93.56 155 LEU A O 1
ATOM 1273 N N . GLN A 1 156 ? 0.261 -1.995 22.845 1.00 94.81 156 GLN A N 1
ATOM 1274 C CA . GLN A 1 156 ? 0.271 -1.508 24.227 1.00 94.81 156 GLN A CA 1
ATOM 1275 C C . GLN A 1 156 ? -0.853 -0.496 24.477 1.00 94.81 156 GLN A C 1
ATOM 1277 O O . GLN A 1 156 ? -1.666 -0.699 25.377 1.00 94.81 156 GLN A O 1
ATOM 1282 N N . TYR A 1 157 ? -0.980 0.539 23.638 1.00 91.12 157 TYR A N 1
ATOM 1283 C CA . TYR A 1 157 ? -2.066 1.519 23.760 1.00 91.12 157 TYR A CA 1
ATOM 1284 C C . TYR A 1 157 ? -3.449 0.874 23.636 1.00 91.12 157 TYR A C 1
ATOM 1286 O O . TYR A 1 157 ? -4.381 1.240 24.351 1.00 91.12 157 TYR A O 1
ATOM 1294 N N . LYS A 1 158 ? -3.589 -0.125 22.760 1.00 93.12 158 LYS A N 1
ATOM 1295 C CA . LYS A 1 158 ? -4.836 -0.875 22.599 1.00 93.12 158 LYS A CA 1
ATOM 1296 C C . LYS A 1 158 ? -5.191 -1.704 23.837 1.00 93.12 158 LYS A C 1
ATOM 1298 O O . LYS A 1 158 ? -6.376 -1.849 24.125 1.00 93.12 158 LYS A O 1
ATOM 1303 N N . MET A 1 159 ? -4.207 -2.271 24.537 1.00 95.31 159 MET A N 1
ATOM 1304 C CA . MET A 1 159 ? -4.437 -2.973 25.806 1.00 95.31 159 MET A CA 1
ATOM 1305 C C . MET A 1 159 ? -4.853 -1.995 26.903 1.00 95.31 159 MET A C 1
ATOM 1307 O O . MET A 1 159 ? -5.898 -2.204 27.512 1.00 95.31 159 MET A O 1
ATOM 1311 N N . LEU A 1 160 ? -4.120 -0.890 27.056 1.00 95.62 160 LEU A N 1
ATOM 1312 C CA . LEU A 1 160 ? -4.422 0.145 28.046 1.00 95.62 160 LEU A CA 1
ATOM 1313 C C . LEU A 1 160 ? -5.837 0.719 27.869 1.00 95.62 160 LEU A C 1
ATOM 1315 O O . LEU A 1 160 ? -6.587 0.852 28.828 1.00 95.62 160 LEU A O 1
ATOM 1319 N N . ALA A 1 161 ? -6.251 0.991 26.628 1.00 92.44 161 ALA A N 1
ATOM 1320 C CA . ALA A 1 161 ? -7.599 1.482 26.346 1.00 92.44 161 ALA A CA 1
ATOM 1321 C C . ALA A 1 161 ? -8.701 0.485 26.751 1.00 92.44 161 ALA A C 1
ATOM 1323 O O . ALA A 1 161 ? -9.792 0.898 27.137 1.00 92.44 161 ALA A O 1
ATOM 1324 N N . ARG A 1 162 ? -8.441 -0.828 26.661 1.00 93.06 162 ARG A N 1
ATOM 1325 C CA . ARG A 1 162 ? -9.400 -1.858 27.094 1.00 93.06 162 ARG A CA 1
ATOM 1326 C C . ARG A 1 162 ? -9.499 -1.944 28.610 1.00 93.06 162 ARG A C 1
ATOM 1328 O O . ARG A 1 162 ? -10.605 -2.120 29.108 1.00 93.06 162 ARG A O 1
ATOM 1335 N N . GLU A 1 163 ? -8.368 -1.835 29.298 1.00 96.00 163 GLU A N 1
ATOM 1336 C CA . GLU A 1 163 ? -8.291 -1.839 30.761 1.00 96.00 163 GLU A CA 1
ATOM 1337 C C . GLU A 1 163 ? -9.050 -0.644 31.337 1.00 96.00 163 GLU A C 1
ATOM 1339 O O . GLU A 1 163 ? -10.006 -0.835 32.082 1.00 96.00 163 GLU A O 1
ATOM 1344 N N . LEU A 1 164 ? -8.774 0.561 30.830 1.00 93.31 164 LEU A N 1
ATOM 1345 C CA . LEU A 1 164 ? -9.485 1.781 31.218 1.00 93.31 164 LEU A CA 1
ATOM 1346 C C . LEU A 1 164 ? -11.000 1.686 30.959 1.00 93.31 164 LEU A C 1
ATOM 1348 O O . LEU A 1 164 ? -11.816 2.156 31.747 1.00 93.31 164 LEU A O 1
ATOM 1352 N N . GLN A 1 165 ? -11.405 1.042 29.859 1.00 92.19 165 GLN A N 1
ATOM 1353 C CA . GLN A 1 165 ? -12.821 0.805 29.571 1.00 92.19 165 GLN A CA 1
ATOM 1354 C C . GLN A 1 165 ? -13.451 -0.245 30.506 1.00 92.19 165 GLN A C 1
ATOM 1356 O O . GLN A 1 165 ? -14.665 -0.226 30.707 1.00 92.19 165 GLN A O 1
ATOM 1361 N N . SER A 1 166 ? -12.670 -1.194 31.031 1.00 93.38 166 SER A N 1
ATOM 1362 C CA . SER A 1 166 ? -13.130 -2.144 32.051 1.00 93.38 166 SER A CA 1
ATOM 1363 C C . SER A 1 166 ? -13.347 -1.433 33.378 1.00 93.38 166 SER A C 1
ATOM 1365 O O . SER A 1 166 ? -14.458 -1.478 33.895 1.00 93.38 166 SER A O 1
ATOM 1367 N N . GLU A 1 167 ? -12.344 -0.688 33.847 1.00 94.19 167 GLU A N 1
ATOM 1368 C CA . GLU A 1 167 ? -12.413 0.089 35.089 1.00 94.19 167 GLU A CA 1
ATOM 1369 C C . GLU A 1 167 ? -13.583 1.075 35.067 1.00 94.19 167 GLU A C 1
ATOM 1371 O O . GLU A 1 167 ? -14.373 1.132 36.004 1.00 94.19 167 GLU A O 1
ATOM 1376 N N . TYR A 1 168 ? -13.772 1.797 33.957 1.00 87.88 168 TYR A N 1
ATOM 1377 C CA . TYR A 1 168 ? -14.913 2.699 33.808 1.00 87.88 168 TYR A CA 1
ATOM 1378 C C . TYR A 1 168 ? -16.260 1.968 33.928 1.00 87.88 168 TYR A C 1
ATOM 1380 O O . TYR A 1 168 ? -17.186 2.468 34.563 1.00 87.88 168 TYR A O 1
ATOM 1388 N N . ARG A 1 169 ? -16.386 0.768 33.344 1.00 88.62 169 ARG A N 1
ATOM 1389 C CA . ARG A 1 169 ? -17.616 -0.035 33.449 1.00 88.62 169 ARG A CA 1
ATOM 1390 C C . ARG A 1 169 ? -17.860 -0.538 34.869 1.00 88.62 169 ARG A C 1
ATOM 1392 O O . ARG A 1 169 ? -19.013 -0.563 35.294 1.00 88.62 169 ARG A O 1
ATOM 1399 N N . GLU A 1 170 ? -16.808 -0.932 35.576 1.00 92.06 170 GLU A N 1
ATOM 1400 C CA . GLU A 1 170 ? -16.882 -1.352 36.977 1.00 92.06 170 GLU A CA 1
ATOM 1401 C C . GLU A 1 170 ? -17.323 -0.187 37.867 1.00 92.06 170 GLU A C 1
ATOM 1403 O O . GLU A 1 170 ? -18.319 -0.320 38.575 1.00 92.06 170 GLU A O 1
ATOM 1408 N N . LEU A 1 171 ? -16.703 0.986 37.718 1.00 89.06 171 LEU A N 1
ATOM 1409 C CA . LEU A 1 171 ? -17.088 2.203 38.436 1.00 89.06 171 LEU A CA 1
ATOM 1410 C C . LEU A 1 171 ? -18.545 2.599 38.177 1.00 89.06 171 LEU A C 1
ATOM 1412 O O . LEU A 1 171 ? -19.272 2.900 39.119 1.00 89.06 171 LEU A O 1
ATOM 1416 N N . CYS A 1 172 ? -19.018 2.546 36.927 1.00 82.50 172 CYS A N 1
ATOM 1417 C CA . CYS A 1 172 ? -20.433 2.794 36.633 1.00 82.50 172 CYS A CA 1
ATOM 1418 C C . CYS A 1 172 ? -21.358 1.762 37.301 1.00 82.50 172 CYS A C 1
ATOM 1420 O O . CYS A 1 172 ? -22.451 2.110 37.747 1.00 82.50 172 CYS A O 1
ATOM 1422 N N . SER A 1 173 ? -20.951 0.491 37.373 1.00 85.50 173 SER A N 1
ATOM 1423 C CA . SER A 1 173 ? -21.727 -0.547 38.058 1.00 85.50 173 SER A CA 1
ATOM 1424 C C . SER A 1 173 ? -21.788 -0.302 39.568 1.00 85.50 173 SER A C 1
ATOM 1426 O O . SER A 1 173 ? -22.855 -0.448 40.167 1.00 85.50 173 SER A O 1
ATOM 1428 N N . GLU A 1 174 ? -20.669 0.083 40.180 1.00 91.06 174 GLU A N 1
ATOM 1429 C CA . GLU A 1 174 ? -20.593 0.448 41.597 1.00 91.06 174 GLU A CA 1
ATOM 1430 C C . GLU A 1 174 ? -21.421 1.696 41.903 1.00 91.06 174 GLU A C 1
ATOM 1432 O O . GLU A 1 174 ? -22.177 1.705 42.872 1.00 91.06 174 GLU A O 1
ATOM 1437 N N . GLU A 1 175 ? -21.360 2.717 41.047 1.00 79.81 175 GLU A N 1
ATOM 1438 C CA . GLU A 1 175 ? -22.162 3.933 41.177 1.00 79.81 175 GLU A CA 1
ATOM 1439 C 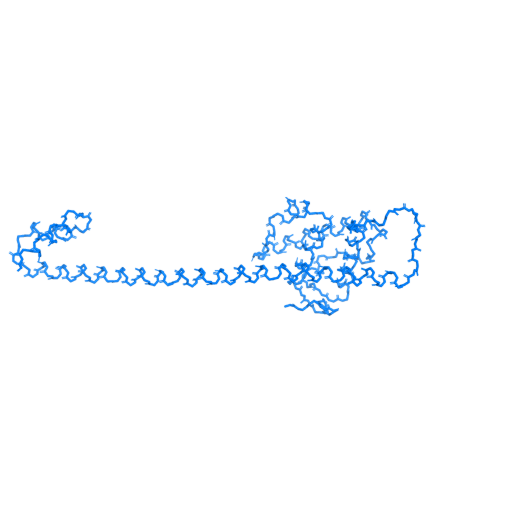C . GLU A 1 175 ? -23.662 3.609 41.163 1.00 79.81 175 GLU A C 1
ATOM 1441 O O . GLU A 1 175 ? -24.416 4.070 42.023 1.00 79.81 175 GLU A O 1
ATOM 1446 N N . VAL A 1 176 ? -24.111 2.776 40.219 1.00 80.88 176 VAL A N 1
ATOM 1447 C CA . VAL A 1 176 ? -25.515 2.345 40.134 1.00 80.88 176 VAL A CA 1
ATOM 1448 C C . VAL A 1 176 ? -25.924 1.532 41.366 1.00 80.88 176 VAL A C 1
ATOM 1450 O O . VAL A 1 176 ? -27.026 1.732 41.887 1.00 80.88 176 VAL A O 1
ATOM 1453 N N . ALA A 1 177 ? -25.062 0.636 41.854 1.00 83.06 177 ALA A N 1
ATOM 1454 C CA . ALA A 1 177 ? -25.325 -0.150 43.058 1.00 83.06 177 ALA A CA 1
ATOM 1455 C C . ALA A 1 177 ? -25.433 0.744 44.305 1.00 83.06 177 ALA A C 1
ATOM 1457 O O . ALA A 1 177 ? -26.429 0.669 45.024 1.00 83.06 177 ALA A O 1
ATOM 1458 N N . ALA A 1 178 ? -24.483 1.660 44.502 1.00 81.06 178 ALA A N 1
ATOM 1459 C CA . ALA A 1 178 ? -24.483 2.611 45.609 1.00 81.06 178 ALA A CA 1
ATOM 1460 C C . ALA A 1 178 ? -25.712 3.533 45.575 1.00 81.06 178 ALA A C 1
ATOM 1462 O O . ALA A 1 178 ? -26.357 3.746 46.604 1.00 81.06 178 ALA A O 1
ATOM 1463 N N . LYS A 1 179 ? -26.101 4.026 44.387 1.00 76.31 179 LYS A N 1
ATOM 1464 C CA . LYS A 1 179 ? -27.341 4.798 44.204 1.00 76.31 179 LYS A CA 1
ATOM 1465 C C . LYS A 1 179 ? -28.568 3.983 44.610 1.00 76.31 179 LYS A C 1
ATOM 1467 O O . LYS A 1 179 ? -29.424 4.482 45.334 1.00 76.31 179 LYS A O 1
ATOM 1472 N N . LYS A 1 180 ? -28.651 2.714 44.201 1.00 79.31 180 LYS A N 1
ATOM 1473 C CA . LYS A 1 180 ? -29.761 1.823 44.572 1.00 79.31 180 LYS A CA 1
ATOM 1474 C C . LYS A 1 180 ? -29.827 1.578 46.083 1.00 79.31 180 LYS A C 1
ATOM 1476 O O . LYS A 1 180 ? -30.919 1.624 46.658 1.00 79.31 180 LYS A O 1
ATOM 1481 N N . ASP A 1 181 ? -28.686 1.352 46.723 1.00 82.00 181 ASP A N 1
ATOM 1482 C CA . ASP A 1 181 ? -28.601 1.139 48.167 1.00 82.00 181 ASP A CA 1
ATOM 1483 C C . ASP A 1 181 ? -29.009 2.396 48.941 1.00 82.00 181 ASP A C 1
ATOM 1485 O O . ASP A 1 181 ? -29.805 2.305 49.887 1.00 82.00 181 ASP A O 1
ATOM 1489 N N . LEU A 1 182 ? -28.573 3.576 48.485 1.00 77.31 182 LEU A N 1
ATOM 1490 C CA . LEU A 1 182 ? -28.993 4.868 49.023 1.00 77.31 182 LEU A CA 1
ATOM 1491 C C . LEU A 1 182 ? -30.510 5.056 48.899 1.00 77.31 182 LEU A C 1
ATOM 1493 O O . LEU A 1 182 ? -31.166 5.311 49.909 1.00 77.31 182 LEU A O 1
ATOM 1497 N N . CYS A 1 183 ? -31.090 4.842 47.711 1.00 73.88 183 CYS A N 1
ATOM 1498 C CA . CYS A 1 183 ? -32.541 4.905 47.497 1.00 73.88 183 CYS A CA 1
ATOM 1499 C C . CYS A 1 183 ? -33.294 3.991 48.474 1.00 73.88 183 CYS A C 1
ATOM 1501 O O . CYS A 1 183 ? -34.286 4.395 49.084 1.00 73.88 183 CYS A O 1
ATOM 1503 N N . SER A 1 184 ? -32.807 2.760 48.660 1.00 79.75 184 SER A N 1
ATOM 1504 C CA . SER A 1 184 ? -33.428 1.791 49.565 1.00 79.75 184 SER A CA 1
ATOM 1505 C C . SER A 1 184 ? -33.343 2.212 51.039 1.00 79.75 184 SER A C 1
ATOM 1507 O O . SER A 1 184 ? -34.269 1.955 51.810 1.00 79.75 184 SER A O 1
ATOM 1509 N N . THR A 1 185 ? -32.257 2.881 51.430 1.00 78.75 185 THR A N 1
ATOM 1510 C CA . THR A 1 185 ? -32.022 3.372 52.794 1.00 78.75 185 THR A CA 1
ATOM 1511 C C . THR A 1 185 ? -32.881 4.601 53.086 1.00 78.75 185 THR A C 1
ATOM 1513 O O . THR A 1 185 ? -33.562 4.653 54.111 1.00 78.75 185 THR A O 1
ATOM 1516 N N . VAL A 1 186 ? -32.938 5.552 52.149 1.00 73.69 186 VAL A N 1
ATOM 1517 C CA . VAL A 1 186 ? -33.790 6.749 52.233 1.00 73.69 186 VAL A CA 1
ATOM 1518 C C . VAL A 1 186 ? -35.268 6.359 52.302 1.00 73.69 186 VAL A C 1
ATOM 1520 O O . VAL A 1 186 ? -35.998 6.900 53.134 1.00 73.69 186 VAL A O 1
ATOM 1523 N N . ALA A 1 187 ? -35.707 5.368 51.518 1.00 73.25 187 ALA A N 1
ATOM 1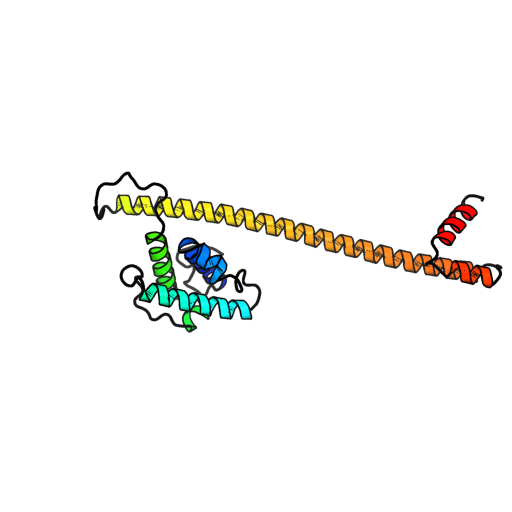524 C CA . ALA A 1 187 ? -37.079 4.856 51.563 1.00 73.25 187 ALA A CA 1
ATOM 1525 C C . ALA A 1 187 ? -37.468 4.294 52.945 1.00 73.25 187 ALA A C 1
ATOM 1527 O O . ALA A 1 187 ? -38.597 4.497 53.392 1.00 73.25 187 ALA A O 1
ATOM 1528 N N . LYS A 1 188 ? -36.530 3.643 53.647 1.00 78.62 188 LYS A N 1
ATOM 1529 C CA . LYS A 1 188 ? -36.733 3.083 54.998 1.00 78.62 188 LYS A CA 1
ATOM 1530 C C . LYS A 1 188 ? -36.646 4.130 56.119 1.00 78.62 188 LYS A C 1
ATOM 1532 O O . LYS A 1 188 ? -37.041 3.841 57.245 1.00 78.62 188 LYS A O 1
ATOM 1537 N N . SER A 1 189 ? -36.132 5.329 55.840 1.00 73.25 189 SER A N 1
ATOM 1538 C CA . SER A 1 189 ? -35.987 6.401 56.831 1.00 73.25 189 SER A CA 1
ATOM 1539 C C . SER A 1 189 ? -37.326 7.090 57.151 1.00 73.25 189 SER A C 1
ATOM 1541 O O . SER A 1 189 ? -38.175 7.275 56.273 1.00 73.25 189 SER A O 1
ATOM 1543 N N . SER A 1 190 ? -37.516 7.544 58.396 1.00 72.88 190 SER A N 1
ATOM 1544 C CA . SER A 1 190 ? -38.719 8.289 58.819 1.00 72.88 190 SER A CA 1
ATOM 1545 C C . SER A 1 190 ? -38.667 9.787 58.454 1.00 72.88 190 SER A C 1
ATOM 1547 O O . SER A 1 190 ? -39.179 10.637 59.185 1.00 72.88 190 SER A O 1
ATOM 1549 N N . MET A 1 191 ? -37.982 10.138 57.364 1.00 67.19 191 MET A N 1
ATOM 1550 C CA . MET A 1 191 ? -37.828 11.524 56.919 1.00 67.19 191 MET A CA 1
ATOM 1551 C C . MET A 1 191 ? -39.076 12.021 56.177 1.00 67.19 191 MET A C 1
ATOM 1553 O O . MET A 1 191 ? -39.807 11.234 55.578 1.00 67.19 191 MET A O 1
ATOM 1557 N N . ALA A 1 192 ? -39.299 13.338 56.194 1.00 70.50 192 ALA A N 1
ATOM 1558 C CA . ALA A 1 192 ? -40.349 13.979 55.404 1.00 70.50 192 ALA A CA 1
ATOM 1559 C C . ALA A 1 192 ? -40.106 13.775 53.896 1.00 70.50 192 ALA A C 1
ATOM 1561 O O . ALA A 1 192 ? -38.966 13.869 53.437 1.00 70.50 192 ALA A O 1
ATOM 1562 N N . GLU A 1 193 ? -41.175 13.549 53.130 1.00 67.06 193 GLU A N 1
ATOM 1563 C CA . GLU A 1 193 ? -41.122 13.193 51.701 1.00 67.06 193 GLU A CA 1
ATOM 1564 C C . GLU A 1 193 ? -40.357 14.222 50.849 1.00 67.06 193 GLU A C 1
ATOM 1566 O O . GLU A 1 193 ? -39.600 13.864 49.952 1.00 67.06 193 GLU A O 1
ATOM 1571 N N . SER A 1 194 ? -40.445 15.504 51.216 1.00 65.75 194 SER A N 1
ATOM 1572 C CA . SER A 1 194 ? -39.694 16.599 50.592 1.00 65.75 194 SER A CA 1
ATOM 1573 C C . SER A 1 194 ? -38.173 16.482 50.757 1.00 65.75 194 SER A C 1
ATOM 1575 O O . SER A 1 194 ? -37.431 16.863 49.857 1.00 65.75 194 SER A O 1
ATOM 1577 N N . LYS A 1 195 ? -37.684 15.917 51.872 1.00 65.50 195 LYS A N 1
ATOM 1578 C CA . LYS A 1 195 ? -36.250 15.646 52.080 1.00 65.50 195 LYS A CA 1
ATOM 1579 C C . LYS A 1 195 ? -35.796 14.364 51.383 1.00 65.50 195 LYS A C 1
ATOM 1581 O O . LYS A 1 195 ? -34.651 14.294 50.953 1.00 65.50 195 LYS A O 1
ATOM 1586 N N . LYS A 1 196 ? -36.678 13.367 51.252 1.00 65.44 196 LYS A N 1
ATOM 1587 C CA . LYS A 1 196 ? -36.391 12.131 50.504 1.00 65.44 196 LYS A CA 1
ATOM 1588 C C . LYS A 1 196 ? -36.204 12.416 49.016 1.00 65.44 196 LYS A C 1
ATOM 1590 O O . LYS A 1 196 ? -35.251 11.918 48.431 1.00 65.44 196 LYS A O 1
ATOM 1595 N N . GLN A 1 197 ? -37.057 13.267 48.445 1.00 66.38 197 GLN A N 1
ATOM 1596 C CA . GLN A 1 197 ? -36.965 13.676 47.044 1.00 66.38 197 GLN A CA 1
ATOM 1597 C C . GLN A 1 197 ? -35.658 14.429 46.748 1.00 66.38 197 GLN A C 1
ATOM 1599 O O . GLN A 1 197 ? -35.014 14.148 45.746 1.00 66.38 197 GLN A O 1
ATOM 1604 N N . ALA A 1 198 ? -35.216 15.304 47.661 1.00 64.50 198 ALA A N 1
ATOM 1605 C CA . ALA A 1 198 ? -33.942 16.011 47.529 1.00 64.50 198 ALA A CA 1
ATOM 1606 C C . ALA A 1 198 ? -32.735 15.051 47.490 1.00 64.50 198 ALA A C 1
ATOM 1608 O O . ALA A 1 198 ? -31.864 15.214 46.650 1.00 64.50 198 ALA A O 1
ATOM 1609 N N . PHE A 1 199 ? -32.696 14.006 48.326 1.00 60.88 199 PHE A N 1
ATOM 1610 C CA . PHE A 1 199 ? -31.604 13.014 48.313 1.00 60.88 199 PHE A CA 1
ATOM 1611 C C . PHE A 1 199 ? -31.523 12.155 47.043 1.00 60.88 199 PHE A C 1
ATOM 1613 O O . PHE A 1 199 ? -30.480 11.558 46.781 1.00 60.88 199 PHE A O 1
ATOM 1620 N N . LEU A 1 200 ? -32.618 12.054 46.289 1.00 60.62 200 LEU A N 1
ATOM 1621 C CA . LEU A 1 200 ? -32.706 11.253 45.068 1.00 60.62 200 LEU A CA 1
ATOM 1622 C C . LEU A 1 200 ? -32.281 12.041 43.816 1.00 60.62 200 LEU A C 1
ATOM 1624 O O . LEU A 1 200 ? -31.910 11.420 42.819 1.00 60.62 200 LEU A O 1
ATOM 1628 N N . ASP A 1 201 ? -32.263 13.378 43.879 1.00 63.69 201 ASP A N 1
ATOM 1629 C CA . ASP A 1 201 ? -31.722 14.255 42.832 1.00 63.69 201 ASP A CA 1
ATOM 1630 C C . ASP A 1 201 ? -30.190 14.359 42.948 1.00 63.69 201 ASP A C 1
ATOM 1632 O O . ASP A 1 201 ? -29.618 15.285 43.523 1.00 63.69 201 ASP A O 1
ATOM 1636 N N . LEU A 1 202 ? -29.509 13.361 42.382 1.00 55.47 202 LEU A N 1
ATOM 1637 C CA . LEU A 1 202 ? -28.048 13.189 42.397 1.00 55.47 202 LEU A CA 1
ATOM 1638 C C . LEU A 1 202 ? -27.265 14.105 41.430 1.00 55.47 202 LEU A C 1
ATOM 1640 O O . LEU A 1 202 ? -26.050 13.964 41.330 1.00 55.47 202 LEU A O 1
ATOM 1644 N N . GLU A 1 203 ? -27.918 15.038 40.731 1.00 53.22 203 GLU A N 1
ATOM 1645 C CA . GLU A 1 203 ? -27.241 16.093 39.946 1.00 53.22 203 GLU A CA 1
ATOM 1646 C C . GLU A 1 203 ? -26.823 17.304 40.801 1.00 53.22 203 GLU A C 1
ATOM 1648 O O . GLU A 1 203 ? -26.172 18.223 40.310 1.00 53.22 203 GLU A O 1
ATOM 1653 N N . ASN A 1 204 ? -27.172 17.318 42.090 1.00 50.56 204 ASN A N 1
ATOM 1654 C CA . ASN A 1 204 ? -26.974 18.469 42.960 1.00 50.56 204 ASN A CA 1
ATOM 1655 C C . ASN A 1 204 ? -25.723 18.280 43.845 1.00 50.56 204 ASN A C 1
ATOM 1657 O O . ASN A 1 204 ? -25.782 17.639 44.898 1.00 50.56 204 ASN A O 1
ATOM 1661 N N . GLU A 1 205 ? -24.575 18.830 43.422 1.00 52.12 205 GLU A N 1
ATOM 1662 C CA . GLU A 1 205 ? -23.275 18.735 44.127 1.00 52.12 205 GLU A CA 1
ATOM 1663 C C . GLU A 1 205 ? -23.342 19.146 45.615 1.00 52.12 205 GLU A C 1
ATOM 1665 O O . GLU A 1 205 ? -22.592 18.627 46.448 1.00 52.12 205 GLU A O 1
ATOM 1670 N N . GLU A 1 206 ? -24.280 20.022 45.986 1.00 49.62 206 GLU A N 1
ATOM 1671 C CA . GLU A 1 206 ? -24.480 20.488 47.364 1.00 49.62 206 GLU A CA 1
ATOM 1672 C C . GLU A 1 206 ? -24.949 19.381 48.328 1.00 49.62 206 GLU A C 1
ATOM 1674 O O . GLU A 1 206 ? -24.638 19.415 49.523 1.00 49.62 206 GLU A O 1
ATOM 1679 N N . ILE A 1 207 ? -25.653 18.358 47.833 1.00 53.34 207 ILE A N 1
ATOM 1680 C CA . ILE A 1 207 ? -26.212 17.281 48.666 1.00 53.34 207 ILE A CA 1
ATOM 1681 C C . ILE A 1 207 ? -25.125 16.278 49.062 1.00 53.34 207 ILE A C 1
ATOM 1683 O O . ILE A 1 207 ? -25.092 15.827 50.210 1.00 53.34 207 ILE A O 1
ATOM 1687 N N . CYS A 1 208 ? -24.172 16.006 48.166 1.00 48.66 208 CYS A N 1
ATOM 1688 C CA . CYS A 1 208 ? -22.989 15.195 48.461 1.00 48.66 208 CYS A CA 1
ATOM 1689 C C . CYS A 1 208 ? -22.151 15.807 49.599 1.00 48.66 208 CYS A C 1
ATOM 1691 O O . CYS A 1 208 ? -21.715 15.095 50.507 1.00 48.66 208 CYS A O 1
ATOM 1693 N N . LEU A 1 209 ? -21.992 17.136 49.607 1.00 50.28 209 LEU A N 1
ATOM 1694 C CA . LEU A 1 209 ? -21.310 17.870 50.680 1.00 50.28 209 LEU A CA 1
ATOM 1695 C C . LEU A 1 209 ? -22.114 17.871 51.992 1.00 50.28 209 LEU A C 1
ATOM 1697 O O . LEU A 1 209 ? -21.534 17.728 53.071 1.00 50.28 209 LEU A O 1
ATOM 1701 N N . GLY A 1 210 ? -23.445 17.956 51.913 1.00 52.78 210 GLY A N 1
ATOM 1702 C CA . GLY A 1 210 ? -24.338 17.881 53.074 1.00 52.78 210 GLY A CA 1
ATOM 1703 C C . GLY A 1 210 ? -24.305 16.524 53.791 1.00 52.78 210 GLY A C 1
ATOM 1704 O O . GLY A 1 210 ? -24.215 16.482 55.020 1.00 52.78 210 GLY A O 1
ATOM 1705 N N . ILE A 1 211 ? -24.304 15.411 53.046 1.00 55.12 211 ILE A N 1
ATOM 1706 C CA . ILE A 1 211 ? -24.172 14.049 53.608 1.00 55.12 211 ILE A CA 1
ATOM 1707 C C . ILE A 1 211 ? -22.821 13.882 54.302 1.00 55.12 211 ILE A C 1
ATOM 1709 O O . ILE A 1 211 ? -22.755 13.355 55.414 1.00 55.12 211 ILE A O 1
ATOM 1713 N N . PHE A 1 212 ? -21.748 14.371 53.675 1.00 51.19 212 PHE A N 1
ATOM 1714 C CA . PHE A 1 212 ? -20.395 14.292 54.220 1.00 51.19 212 PHE A CA 1
ATOM 1715 C C . PHE A 1 212 ? -20.256 15.039 55.556 1.00 51.19 212 PHE A C 1
ATOM 1717 O O . PHE A 1 212 ? -19.494 14.620 56.427 1.00 51.19 212 PHE A O 1
ATOM 1724 N N . HIS A 1 213 ? -21.009 16.126 55.750 1.00 49.38 213 HIS A N 1
ATOM 1725 C CA . HIS A 1 213 ? -21.008 16.883 57.002 1.00 49.38 213 HIS A CA 1
ATOM 1726 C C . HIS A 1 213 ? -21.846 16.220 58.105 1.00 49.38 213 HIS A C 1
ATOM 1728 O O . HIS A 1 213 ? -21.435 16.221 59.264 1.00 49.38 213 HIS A O 1
ATOM 1734 N N . ILE A 1 214 ? -22.974 15.594 57.752 1.00 50.69 214 ILE A N 1
ATOM 1735 C CA . ILE A 1 214 ? -23.834 14.866 58.701 1.00 50.69 214 ILE A CA 1
ATOM 1736 C C . ILE A 1 214 ? -23.148 13.584 59.202 1.00 50.69 214 ILE A C 1
ATOM 1738 O O . ILE A 1 214 ? -23.195 13.298 60.395 1.00 50.69 214 ILE A O 1
ATOM 1742 N N . LEU A 1 215 ? -22.457 12.846 58.326 1.00 48.50 215 LEU A N 1
ATOM 1743 C CA . LEU A 1 215 ? -21.743 11.612 58.689 1.00 48.50 215 LEU A CA 1
ATOM 1744 C C . LEU A 1 215 ? -20.453 11.850 59.496 1.00 48.50 215 LEU A C 1
ATOM 1746 O O . LEU A 1 215 ? -19.956 10.918 60.116 1.00 48.50 215 LEU A O 1
ATOM 1750 N N . LYS A 1 216 ? -19.910 13.076 59.516 1.00 44.97 216 LYS A N 1
ATOM 1751 C CA . LYS A 1 216 ? -18.738 13.451 60.335 1.00 44.97 216 LYS A CA 1
ATOM 1752 C C . LYS A 1 216 ? -19.079 13.893 61.765 1.00 44.97 216 LYS A C 1
ATOM 1754 O O . LYS A 1 216 ? -18.162 14.178 62.530 1.00 44.97 216 LYS A O 1
ATOM 1759 N N . LEU A 1 217 ? -20.366 14.009 62.100 1.00 38.94 217 LEU A N 1
ATOM 1760 C CA . LEU A 1 217 ? -20.853 14.483 63.403 1.00 38.94 217 LEU A CA 1
ATOM 1761 C C . LEU A 1 217 ? -21.447 13.366 64.288 1.00 38.94 217 LEU A C 1
ATOM 1763 O O . LEU A 1 217 ? -22.049 13.672 65.317 1.00 38.94 217 LEU A O 1
ATOM 1767 N N . GLN A 1 218 ? -21.256 12.095 63.921 1.00 36.78 218 GLN A N 1
ATOM 1768 C CA . GLN A 1 218 ? -21.448 10.929 64.797 1.00 36.78 218 GLN A CA 1
ATOM 1769 C C . GLN A 1 218 ? -20.099 10.299 65.135 1.00 36.78 218 GLN A C 1
ATOM 1771 O O . GLN A 1 218 ? -19.984 9.783 66.268 1.00 36.78 218 GLN A O 1
#

Secondary structure (DSSP, 8-state):
---STTTTTS--HHHHHHHHHHHHHHH-HHIIIIIISTTTSS--SHHHHHHHHHHHHHHHHHHHHH-TTTS---S---THHHHS--SHHHHHHHHHHHHHHHHHS--SS------------HHHHHHHHHHHHHHHHHHHHHHHHHHHHHHHHHHHHHHHHHHHHHHHHHHHHHHHHHHHHHHHHHHHS---HHHHHHHH-TT-HHHHHHHHHHHT--

InterPro domains:
  IPR026797 HAUS augmin-like complex subunit 6 [PTHR16151] (2-185)
  IPR028163 HAUS augmin-like complex subunit 6, N-terminal [PF14661] (2-195)

Sequence (218 aa):
MKFDKDLFKVPNQRAFQLVVHFLFTKLDGPRSRDIIFRDVWPIIERKQEAEFRKKVRLWLVEVQETDKDAFQFDGHINPSMFLSPGGEKFAQLMCALASHVLGKIPLRNPPLEPSTVSSTNPLVTFLKLQVLKGHLHSEFEAKTKMTNSFQEQYLQYKMLARELQSEYRELCSEEVAAKKDLCSTVAKSSMAESKKQAFLDLENEEICLGIFHILKLQ

Organism: Daphnia pulex (NCBI:txid6669)

Radius of gyration: 33.02 Å; chains: 1; bounding box: 77×38×89 Å

pLDDT: mean 80.55, std 15.55, range [36.78, 96.56]